Protein AF-L8JWI2-F1 (afdb_monomer_lite)

Structure (mmCIF, N/CA/C/O backbone):
data_AF-L8JWI2-F1
#
_entry.id   AF-L8JWI2-F1
#
loop_
_atom_site.group_PDB
_atom_site.id
_atom_site.type_symbol
_atom_site.label_atom_id
_atom_site.label_alt_id
_atom_site.label_comp_id
_atom_site.label_asym_id
_atom_site.label_entity_id
_atom_site.label_seq_id
_atom_site.pdbx_PDB_ins_code
_atom_site.Cartn_x
_atom_site.Cartn_y
_atom_site.Cartn_z
_atom_site.occupancy
_atom_site.B_iso_or_equiv
_atom_site.auth_seq_id
_atom_site.auth_comp_id
_atom_site.auth_asym_id
_atom_site.auth_atom_id
_atom_site.pdbx_PDB_model_num
ATOM 1 N N . MET A 1 1 ? -25.982 -46.789 -2.357 1.00 50.56 1 MET A N 1
ATOM 2 C CA . MET A 1 1 ? -26.293 -47.627 -3.532 1.00 50.56 1 MET A CA 1
ATOM 3 C C . MET A 1 1 ? -27.539 -47.065 -4.187 1.00 50.56 1 MET A C 1
ATOM 5 O O . MET A 1 1 ? -28.599 -47.156 -3.595 1.00 50.56 1 MET A O 1
ATOM 9 N N . ASN A 1 2 ? -27.382 -46.404 -5.331 1.00 38.09 2 ASN A N 1
ATOM 10 C CA . ASN A 1 2 ? -28.440 -46.206 -6.318 1.00 38.09 2 ASN A CA 1
ATOM 11 C C . ASN A 1 2 ? -27.758 -45.784 -7.619 1.00 38.09 2 ASN A C 1
ATOM 13 O O . ASN A 1 2 ? -27.228 -44.683 -7.745 1.00 38.09 2 ASN A O 1
ATOM 17 N N . THR A 1 3 ? -27.685 -46.743 -8.530 1.00 45.03 3 THR A N 1
ATOM 18 C CA . THR A 1 3 ? -27.207 -46.625 -9.902 1.00 45.03 3 THR A CA 1
ATOM 19 C C . THR A 1 3 ? -28.326 -46.072 -10.770 1.00 45.03 3 THR A C 1
ATOM 21 O O . THR A 1 3 ? -29.383 -46.690 -10.833 1.00 45.03 3 THR A O 1
ATOM 24 N N . ASN A 1 4 ? -28.074 -44.979 -11.488 1.00 47.69 4 ASN A N 1
ATOM 25 C CA . ASN A 1 4 ? -28.834 -44.644 -12.688 1.00 47.69 4 ASN A CA 1
ATOM 26 C C . ASN A 1 4 ? -27.861 -44.460 -13.852 1.00 47.69 4 ASN A C 1
ATOM 28 O O . ASN A 1 4 ? -27.097 -43.501 -13.919 1.00 47.69 4 ASN A O 1
ATOM 32 N N . ILE A 1 5 ? -27.899 -45.459 -14.728 1.00 52.22 5 ILE A N 1
ATOM 33 C CA . ILE A 1 5 ? -27.352 -45.489 -16.078 1.00 52.22 5 ILE A CA 1
ATOM 34 C C . ILE A 1 5 ? -28.458 -44.973 -16.995 1.00 52.22 5 ILE A C 1
ATOM 36 O O . ILE A 1 5 ? -29.553 -45.526 -16.962 1.00 52.22 5 ILE A O 1
ATOM 40 N N . LEU A 1 6 ? -28.169 -43.988 -17.844 1.00 51.44 6 LEU A N 1
ATOM 41 C CA . LEU A 1 6 ? -28.797 -43.869 -19.162 1.00 51.44 6 LEU A CA 1
ATOM 42 C C . LEU A 1 6 ? -27.988 -42.898 -20.019 1.00 51.44 6 LEU A C 1
ATOM 44 O O . LEU A 1 6 ? -27.864 -41.715 -19.711 1.00 51.44 6 LEU A O 1
ATOM 48 N N . GLY A 1 7 ? -27.389 -43.452 -21.070 1.00 43.22 7 GLY A N 1
ATOM 49 C CA . GLY A 1 7 ? -26.728 -42.694 -22.116 1.00 43.22 7 GLY A CA 1
ATOM 50 C C . GLY A 1 7 ? -27.711 -42.195 -23.170 1.00 43.22 7 GLY A C 1
ATOM 51 O O . GLY A 1 7 ? -28.814 -42.716 -23.321 1.00 43.22 7 GLY A O 1
ATOM 52 N N . SER A 1 8 ? -27.248 -41.233 -23.962 1.00 45.03 8 SER A N 1
ATOM 53 C CA . SER A 1 8 ? -27.747 -41.018 -25.315 1.00 45.03 8 SER A CA 1
ATOM 54 C C . SER A 1 8 ? -26.592 -40.592 -26.217 1.00 45.03 8 SER A C 1
ATOM 56 O O . SER A 1 8 ? -26.060 -39.489 -26.120 1.00 45.03 8 SER A O 1
ATOM 58 N N . THR A 1 9 ? -26.210 -41.519 -27.084 1.00 44.69 9 THR A N 1
ATOM 59 C CA . THR A 1 9 ? -25.573 -41.308 -28.386 1.00 44.69 9 THR A CA 1
ATOM 60 C C . THR A 1 9 ? -26.456 -40.468 -29.309 1.00 44.69 9 THR A C 1
ATOM 62 O O . THR A 1 9 ? -27.675 -40.599 -29.229 1.00 44.69 9 THR A O 1
ATOM 65 N N . THR A 1 10 ? -25.823 -39.692 -30.203 1.00 44.19 10 THR A N 1
ATOM 66 C CA . THR A 1 10 ? -26.257 -39.122 -31.515 1.00 44.19 10 THR A CA 1
ATOM 67 C C . THR A 1 10 ? -25.714 -37.684 -31.615 1.00 44.19 10 THR A C 1
ATOM 69 O O . THR A 1 10 ? -25.671 -36.979 -30.619 1.00 44.19 10 THR A O 1
ATOM 72 N N . ASN A 1 11 ? -25.226 -37.135 -32.724 1.00 43.75 11 ASN A N 1
ATOM 73 C CA . ASN A 1 11 ? -25.043 -37.591 -34.093 1.00 43.75 11 ASN A CA 1
ATOM 74 C C . ASN A 1 11 ? -23.868 -36.799 -34.681 1.00 43.75 11 ASN A C 1
ATOM 76 O O . ASN A 1 11 ? -23.740 -35.597 -34.446 1.00 43.75 11 ASN A O 1
ATOM 80 N N . GLY A 1 12 ? -23.035 -37.478 -35.468 1.00 44.19 12 GLY A N 1
ATOM 81 C CA . GLY A 1 12 ? -22.056 -36.833 -36.329 1.00 44.19 12 GLY A CA 1
ATOM 82 C C . GLY A 1 12 ? -22.759 -36.039 -37.427 1.00 44.19 12 GLY A C 1
ATOM 83 O O . GLY A 1 12 ? -23.596 -36.572 -38.151 1.00 44.19 12 GLY A O 1
ATOM 84 N N . GLY A 1 13 ? -22.394 -34.768 -37.549 1.00 43.81 13 GLY A N 1
ATOM 85 C CA . GLY A 1 13 ? -22.725 -33.916 -38.682 1.00 43.81 13 GLY A CA 1
ATOM 86 C C . GLY A 1 13 ? -21.434 -33.366 -39.267 1.00 43.81 13 GLY A C 1
ATOM 87 O O . GLY A 1 13 ? -20.990 -32.288 -38.885 1.00 43.81 13 GLY A O 1
ATOM 88 N N . ILE A 1 14 ? -20.811 -34.126 -40.168 1.00 48.41 14 ILE A N 1
ATOM 89 C CA . ILE A 1 14 ? -19.739 -33.617 -41.026 1.00 48.41 14 ILE A CA 1
ATOM 90 C C . ILE A 1 14 ? -20.416 -32.741 -42.082 1.00 48.41 14 ILE A C 1
ATOM 92 O O . ILE A 1 14 ? -21.036 -33.240 -43.018 1.00 48.41 14 ILE A O 1
ATOM 96 N N . SER A 1 15 ? -20.329 -31.426 -41.894 1.00 47.97 15 SER A N 1
ATOM 97 C CA . SER A 1 15 ? -20.742 -30.431 -42.882 1.00 47.97 15 SER A CA 1
ATOM 98 C C . SER A 1 15 ? -19.560 -30.129 -43.804 1.00 47.97 15 SER A C 1
ATOM 100 O O . SER A 1 15 ? -18.642 -29.397 -43.439 1.00 47.97 15 SER A O 1
ATOM 102 N N . LEU A 1 16 ? -19.568 -30.726 -44.997 1.00 48.91 16 LEU A N 1
ATOM 103 C CA . LEU A 1 16 ? -18.700 -30.348 -46.114 1.00 48.91 16 LEU A CA 1
ATOM 104 C C . LEU A 1 16 ? -19.403 -29.253 -46.924 1.00 48.91 16 LEU A C 1
ATOM 106 O O . LEU A 1 16 ? -20.033 -29.506 -47.949 1.00 48.91 16 LEU A O 1
ATOM 110 N N . GLY A 1 17 ? -19.318 -28.024 -46.418 1.00 40.66 17 GLY A N 1
ATOM 111 C CA . GLY A 1 17 ? -19.741 -26.817 -47.121 1.00 40.66 17 GLY A CA 1
ATOM 112 C C . GLY A 1 17 ? -18.675 -26.378 -48.118 1.00 40.66 17 GLY A C 1
ATOM 113 O O . GLY A 1 17 ? -17.744 -25.658 -47.767 1.00 40.66 17 GLY A O 1
ATOM 114 N N . ASN A 1 18 ? -18.821 -26.824 -49.363 1.00 47.44 18 ASN A N 1
ATOM 115 C CA . ASN A 1 18 ? -17.999 -26.423 -50.496 1.00 47.44 18 ASN A CA 1
ATOM 116 C C . ASN A 1 18 ? -18.498 -25.060 -51.015 1.00 47.44 18 ASN A C 1
ATOM 118 O O . ASN A 1 18 ? -19.449 -24.990 -51.790 1.00 47.44 18 ASN A O 1
ATOM 122 N N . GLY A 1 19 ? -17.900 -23.973 -50.527 1.00 41.59 19 GLY A N 1
ATOM 123 C CA . GLY A 1 19 ? -18.205 -22.603 -50.940 1.00 41.59 19 GLY A CA 1
ATOM 124 C C . GLY A 1 19 ? -16.986 -21.938 -51.562 1.00 41.59 19 GLY A C 1
ATOM 125 O O . GLY A 1 19 ? -16.220 -21.276 -50.868 1.00 41.59 19 GLY A O 1
ATOM 126 N N . SER A 1 20 ? -16.802 -22.107 -52.872 1.00 49.19 20 SER A N 1
ATOM 127 C CA . SER A 1 20 ? -15.847 -21.317 -53.645 1.00 49.19 20 SER A CA 1
ATOM 128 C C . SER A 1 20 ? -16.404 -19.906 -53.848 1.00 49.19 20 SER A C 1
ATOM 130 O O . SER A 1 20 ? -17.322 -19.708 -54.645 1.00 49.19 20 SER A O 1
ATOM 132 N N . SER A 1 21 ? -15.837 -18.913 -53.169 1.00 45.19 21 SER A N 1
ATOM 133 C CA . SER A 1 21 ? -16.005 -17.508 -53.541 1.00 45.19 21 SER A CA 1
ATOM 134 C C . SER A 1 21 ? -14.636 -16.864 -53.720 1.00 45.19 21 SER A C 1
ATOM 136 O O . SER A 1 21 ? -13.845 -16.824 -52.780 1.00 45.19 21 SER A O 1
ATOM 138 N N . GLY A 1 22 ? -14.393 -16.405 -54.950 1.00 42.84 22 GLY A N 1
ATOM 139 C CA . GLY A 1 22 ? -13.267 -15.611 -55.447 1.00 42.84 22 GLY A CA 1
ATOM 140 C C . GLY A 1 22 ? -12.263 -15.121 -54.410 1.00 42.84 22 GLY A C 1
ATOM 141 O O . GLY A 1 22 ? -12.475 -14.105 -53.750 1.00 42.84 22 GLY A O 1
ATOM 142 N N . GLY A 1 23 ? -11.126 -15.812 -54.345 1.00 38.19 23 GLY A N 1
ATOM 143 C CA . GLY A 1 23 ? -9.926 -15.303 -53.707 1.00 38.19 23 GLY A CA 1
ATOM 144 C C . GLY A 1 23 ? -9.431 -14.073 -54.459 1.00 38.19 23 GLY A C 1
ATOM 145 O O . GLY A 1 23 ? -8.727 -14.191 -55.458 1.00 38.19 23 GLY A O 1
ATOM 146 N N . ASN A 1 24 ? -9.756 -12.888 -53.947 1.00 39.72 24 ASN A N 1
ATOM 147 C CA . ASN A 1 24 ? -8.857 -11.755 -54.083 1.00 39.72 24 ASN A CA 1
ATOM 148 C C . ASN A 1 24 ? -7.560 -12.164 -53.386 1.00 39.72 24 ASN A C 1
ATOM 150 O O . ASN A 1 24 ? -7.463 -12.122 -52.159 1.00 39.72 24 ASN A O 1
ATOM 154 N N . ILE A 1 25 ? -6.574 -12.59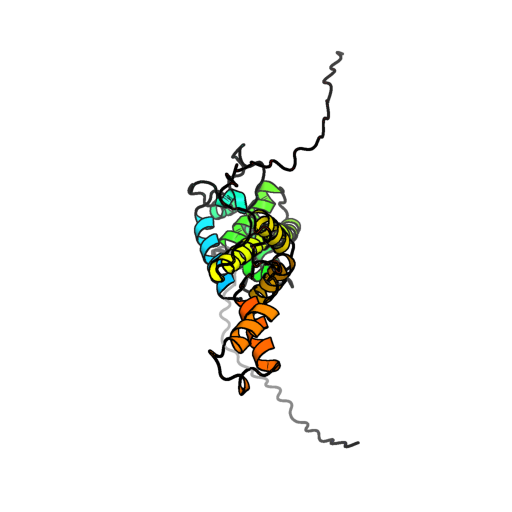7 -54.173 1.00 44.94 25 ILE A N 1
ATOM 155 C CA . ILE A 1 25 ? -5.185 -12.710 -53.737 1.00 44.94 25 ILE A CA 1
ATOM 156 C C . ILE A 1 25 ? -4.700 -11.273 -53.534 1.00 44.94 25 ILE A C 1
ATOM 158 O O . ILE A 1 25 ? -3.989 -10.696 -54.353 1.00 44.94 25 ILE A O 1
ATOM 162 N N . ALA A 1 26 ? -5.138 -10.660 -52.437 1.00 45.91 26 ALA A N 1
ATOM 163 C CA . ALA A 1 26 ? -4.409 -9.573 -51.832 1.00 45.91 26 ALA A CA 1
ATOM 164 C C . ALA A 1 26 ? -3.091 -10.203 -51.389 1.00 45.91 26 ALA A C 1
ATOM 166 O O . ALA A 1 26 ? -3.037 -10.916 -50.385 1.00 45.91 26 ALA A O 1
ATOM 167 N N . VAL A 1 27 ? -2.055 -10.017 -52.206 1.00 45.50 27 VAL A N 1
ATOM 168 C CA . VAL A 1 27 ? -0.672 -10.307 -51.846 1.00 45.50 27 VAL A CA 1
ATOM 169 C C . VAL A 1 27 ? -0.413 -9.524 -50.566 1.00 45.50 27 VAL A C 1
ATOM 171 O O . VAL A 1 27 ? -0.209 -8.312 -50.577 1.00 45.50 27 VAL A O 1
ATOM 174 N N . LYS A 1 28 ? -0.553 -10.210 -49.433 1.00 44.53 28 LYS A N 1
ATOM 175 C CA . LYS A 1 28 ? -0.344 -9.660 -48.104 1.00 44.53 28 LYS A CA 1
ATOM 176 C C . LYS A 1 28 ? 1.165 -9.516 -47.975 1.00 44.53 28 LYS A C 1
ATOM 178 O O . LYS A 1 28 ? 1.837 -10.469 -47.603 1.00 44.53 28 LYS A O 1
ATOM 183 N N . PHE A 1 29 ? 1.700 -8.374 -48.401 1.00 51.22 29 PHE A N 1
ATOM 184 C CA . PHE A 1 29 ? 3.112 -8.045 -48.245 1.00 51.22 29 PHE A CA 1
ATOM 185 C C . PHE A 1 29 ? 3.445 -8.083 -46.744 1.00 51.22 29 PHE A C 1
ATOM 187 O O . PHE A 1 29 ? 3.026 -7.179 -46.020 1.00 51.22 29 PHE A O 1
ATOM 194 N N . PRO A 1 30 ? 4.195 -9.083 -46.243 1.00 52.53 30 PRO A N 1
ATOM 195 C CA . PRO A 1 30 ? 4.502 -9.199 -44.818 1.00 52.53 30 PRO A CA 1
ATOM 196 C C . PRO A 1 30 ? 5.570 -8.192 -44.352 1.00 52.53 30 PRO A C 1
ATOM 198 O O . PRO A 1 30 ? 5.991 -8.231 -43.204 1.00 52.53 30 PRO A O 1
ATOM 201 N N . LEU A 1 31 ? 6.017 -7.291 -45.235 1.00 55.12 31 LEU A N 1
ATOM 202 C CA . LEU A 1 31 ? 7.131 -6.367 -45.000 1.00 55.12 31 LEU A CA 1
ATOM 203 C C . LEU A 1 31 ? 6.697 -4.902 -44.821 1.00 55.12 31 LEU A C 1
ATOM 205 O O . LEU A 1 31 ? 7.555 -4.036 -44.696 1.00 55.12 31 LEU A O 1
ATOM 209 N N . LEU A 1 32 ? 5.392 -4.606 -44.811 1.00 48.12 32 LEU A N 1
ATOM 210 C CA . LEU A 1 32 ? 4.865 -3.231 -44.765 1.00 48.12 32 LEU A CA 1
ATOM 211 C C . LEU A 1 32 ? 3.736 -3.014 -43.742 1.00 48.12 32 LEU A C 1
ATOM 213 O O . LEU A 1 32 ? 3.100 -1.967 -43.757 1.00 48.12 32 LEU A O 1
ATOM 217 N N . ASP A 1 33 ? 3.529 -3.941 -42.803 1.00 44.53 33 ASP A N 1
ATOM 218 C CA . ASP A 1 33 ? 2.633 -3.733 -41.646 1.00 44.53 33 ASP A CA 1
ATOM 219 C C . ASP A 1 33 ? 3.393 -3.104 -40.449 1.00 44.53 33 ASP A C 1
ATOM 221 O O . ASP A 1 33 ? 3.091 -3.343 -39.285 1.00 44.53 33 ASP A O 1
ATOM 225 N N . PHE A 1 34 ? 4.409 -2.277 -40.741 1.00 54.59 34 PHE A N 1
ATOM 226 C CA . PHE A 1 34 ? 5.196 -1.502 -39.763 1.00 54.59 34 PHE A CA 1
ATOM 227 C C . PHE A 1 34 ? 4.460 -0.257 -39.235 1.00 54.59 34 PHE A C 1
ATOM 229 O O . PHE A 1 34 ? 5.032 0.537 -38.492 1.00 54.59 34 PHE A O 1
ATOM 236 N N . ALA A 1 35 ? 3.202 -0.056 -39.631 1.00 46.09 35 ALA A N 1
ATOM 237 C C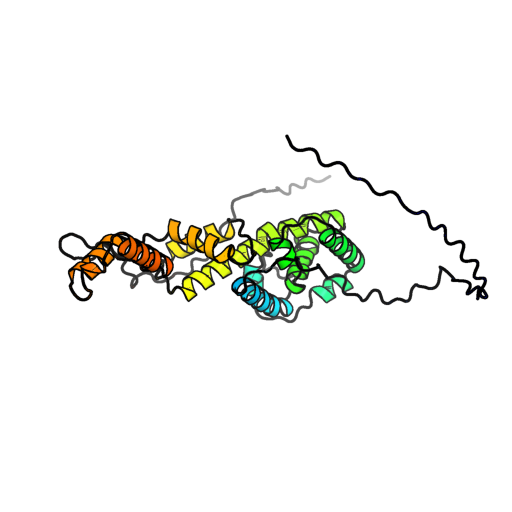A . ALA A 1 35 ? 2.473 1.184 -39.391 1.00 46.09 35 ALA A CA 1
ATOM 238 C C . ALA A 1 35 ? 1.151 0.985 -38.645 1.00 46.09 35 ALA A C 1
ATOM 240 O O . ALA A 1 35 ? 0.269 1.839 -38.732 1.00 46.09 35 ALA A O 1
ATOM 241 N N . ARG A 1 36 ? 0.999 -0.089 -37.858 1.00 48.75 36 ARG A N 1
ATOM 242 C CA . ARG A 1 36 ? 0.119 0.038 -36.694 1.00 48.75 36 ARG A CA 1
ATOM 243 C C . ARG A 1 36 ? 0.898 0.839 -35.664 1.00 48.75 36 ARG A C 1
ATOM 245 O O . ARG A 1 36 ? 1.893 0.318 -35.164 1.00 48.75 36 ARG A O 1
ATOM 252 N N . PRO A 1 37 ? 0.505 2.087 -35.355 1.00 48.50 37 PRO A N 1
ATOM 253 C CA . PRO A 1 37 ? 1.049 2.749 -34.192 1.00 48.50 37 PRO A CA 1
ATOM 254 C C . PRO A 1 37 ? 0.802 1.817 -32.997 1.00 48.50 37 PRO A C 1
ATOM 256 O O . PRO A 1 37 ? -0.335 1.665 -32.555 1.00 48.50 37 PRO A O 1
ATOM 259 N N . LEU A 1 38 ? 1.868 1.180 -32.496 1.00 47.56 38 LEU A N 1
ATOM 260 C CA . LEU A 1 38 ? 1.954 0.494 -31.201 1.00 47.56 38 LEU A CA 1
ATOM 261 C C . LEU A 1 38 ? 1.816 1.540 -30.079 1.00 47.56 38 LEU A C 1
ATOM 263 O O . LEU A 1 38 ? 2.709 1.755 -29.278 1.00 47.56 38 LEU A O 1
ATOM 267 N N . TRP A 1 39 ? 0.715 2.287 -30.104 1.00 48.97 39 TRP A N 1
ATOM 268 C CA . TRP A 1 39 ? 0.351 3.323 -29.141 1.00 48.97 39 TRP A CA 1
ATOM 269 C C . TRP A 1 39 ? -0.833 2.842 -28.295 1.00 48.97 39 TRP A C 1
ATOM 271 O O . TRP A 1 39 ? -1.550 3.640 -27.692 1.00 48.97 39 TRP A O 1
ATOM 281 N N . VAL A 1 40 ? -1.071 1.527 -28.253 1.00 51.81 40 VAL A N 1
ATOM 282 C CA . VAL A 1 40 ? -1.822 0.936 -27.149 1.00 51.81 40 VAL A CA 1
ATOM 283 C C . VAL A 1 40 ? -0.879 1.048 -25.962 1.00 51.81 40 VAL A C 1
ATOM 285 O O . VAL A 1 40 ? 0.182 0.448 -25.993 1.00 51.81 40 VAL A O 1
ATOM 288 N N . SER A 1 41 ? -1.212 1.909 -25.000 1.00 58.62 41 SER A N 1
ATOM 289 C CA . SER A 1 41 ? -0.402 2.208 -23.815 1.00 58.62 41 SER A CA 1
ATOM 290 C C . SER A 1 41 ? 0.300 0.955 -23.272 1.00 58.62 41 SER A C 1
ATOM 292 O O . SER A 1 41 ? -0.341 0.134 -22.618 1.00 58.62 41 SER A O 1
ATOM 294 N N . ASP A 1 42 ? 1.612 0.831 -23.509 1.00 78.94 42 ASP A N 1
ATOM 295 C CA . ASP A 1 42 ? 2.436 -0.285 -23.010 1.00 78.94 42 ASP A CA 1
ATOM 296 C C . ASP A 1 42 ? 2.448 -0.351 -21.470 1.00 78.94 42 ASP A C 1
ATOM 298 O O . ASP A 1 42 ? 2.908 -1.323 -20.884 1.00 78.94 42 ASP A O 1
ATOM 302 N N . PHE A 1 43 ? 1.907 0.672 -20.802 1.00 90.69 43 PHE A N 1
ATOM 303 C CA . PHE A 1 43 ? 1.813 0.825 -19.352 1.00 90.69 43 PHE A CA 1
ATOM 304 C C . PHE A 1 43 ? 0.483 0.307 -18.779 1.00 90.69 43 PHE A C 1
ATOM 306 O O . PHE A 1 43 ? -0.047 0.883 -17.829 1.00 90.69 43 PHE A O 1
ATOM 313 N N . ASN A 1 44 ? -0.103 -0.731 -19.375 1.00 94.62 44 ASN A N 1
ATOM 314 C CA . ASN A 1 44 ? -1.417 -1.228 -18.976 1.00 94.62 44 ASN A CA 1
ATOM 315 C C . ASN A 1 44 ? -1.342 -2.608 -18.310 1.00 94.62 44 ASN A C 1
ATOM 317 O O . ASN A 1 44 ? -1.114 -3.625 -18.971 1.00 94.62 44 ASN A O 1
ATOM 321 N N . ILE A 1 45 ? -1.628 -2.642 -17.009 1.00 96.50 45 ILE A N 1
ATOM 322 C CA . ILE A 1 45 ? -1.851 -3.876 -16.254 1.00 96.50 45 ILE A CA 1
ATOM 323 C C . ILE A 1 45 ? -3.356 -4.051 -16.050 1.00 96.50 45 ILE A C 1
ATOM 325 O O . ILE A 1 45 ? -4.037 -3.165 -15.534 1.00 96.50 45 ILE A O 1
ATOM 329 N N . GLU A 1 46 ? -3.888 -5.203 -16.451 1.00 96.75 46 GLU A N 1
ATOM 330 C CA . GLU A 1 46 ? -5.296 -5.534 -16.282 1.00 96.75 46 GLU A CA 1
ATOM 331 C C . GLU A 1 46 ? -5.666 -5.525 -14.791 1.00 96.75 46 GLU A C 1
ATOM 333 O O . GLU A 1 46 ? -5.018 -6.211 -13.989 1.00 96.75 46 GLU A O 1
ATOM 338 N N . PRO A 1 47 ? -6.731 -4.808 -14.392 1.00 96.94 47 PRO A N 1
ATOM 339 C CA . PRO A 1 47 ? -7.176 -4.817 -13.009 1.00 96.94 47 PRO A CA 1
ATOM 340 C C . PRO A 1 47 ? -7.636 -6.225 -12.604 1.00 96.94 47 PRO A C 1
ATOM 342 O O . PRO A 1 47 ? -8.118 -7.007 -13.434 1.00 96.94 47 PRO A O 1
ATOM 345 N N . PRO A 1 48 ? -7.531 -6.584 -11.316 1.00 97.31 48 PRO A N 1
ATOM 346 C CA . PRO A 1 48 ? -7.935 -7.905 -10.869 1.00 97.31 48 PRO A CA 1
ATOM 347 C C . PRO A 1 48 ? -9.459 -8.072 -10.968 1.00 97.31 48 PRO A C 1
ATOM 349 O O . PRO A 1 48 ? -10.233 -7.145 -10.731 1.00 97.31 48 PRO A O 1
ATOM 352 N N . ARG A 1 49 ? -9.912 -9.297 -11.256 1.00 96.81 49 ARG A N 1
ATOM 353 C CA . ARG A 1 49 ? -11.339 -9.646 -11.414 1.00 96.81 49 ARG A CA 1
ATOM 354 C C . ARG A 1 49 ? -12.061 -9.852 -10.074 1.00 96.81 49 ARG A C 1
ATOM 356 O O . ARG A 1 49 ? -12.895 -10.743 -9.940 1.00 96.81 49 ARG A O 1
ATOM 363 N N . VAL A 1 50 ? -11.733 -9.045 -9.069 1.00 97.25 50 VAL A N 1
ATOM 364 C CA . VAL A 1 50 ? -12.320 -9.105 -7.723 1.00 97.25 50 VAL A CA 1
ATOM 365 C C . VAL A 1 50 ? -12.764 -7.721 -7.268 1.00 97.25 50 VAL A C 1
ATOM 367 O O . VAL A 1 50 ? -12.273 -6.693 -7.731 1.00 97.25 50 VAL A O 1
ATOM 370 N N . LYS A 1 51 ? -13.723 -7.678 -6.342 1.00 98.06 51 LYS A N 1
ATOM 371 C CA . LYS A 1 51 ? -14.183 -6.414 -5.762 1.00 98.06 51 LYS A CA 1
ATOM 372 C C . LYS A 1 51 ? -13.159 -5.934 -4.736 1.00 98.06 51 LYS A C 1
ATOM 374 O O . LYS A 1 51 ? -12.979 -6.582 -3.710 1.00 98.06 51 LYS A O 1
ATOM 379 N N . ILE A 1 52 ? -12.528 -4.800 -5.017 1.00 98.00 52 ILE A N 1
ATOM 380 C CA . ILE A 1 52 ? -11.611 -4.111 -4.100 1.00 98.00 52 ILE A CA 1
ATOM 381 C C . ILE A 1 52 ? -12.398 -3.220 -3.133 1.00 98.00 52 ILE A C 1
ATOM 383 O O . ILE A 1 52 ? -13.422 -2.644 -3.522 1.00 98.00 52 ILE A O 1
ATOM 387 N N . GLU A 1 53 ? -11.930 -3.128 -1.888 1.00 97.62 53 GLU A N 1
ATOM 388 C CA . GLU A 1 53 ? -12.517 -2.289 -0.838 1.00 97.62 53 GLU A CA 1
ATOM 389 C C . GLU A 1 53 ? -12.596 -0.807 -1.273 1.00 97.62 53 GLU A C 1
ATOM 391 O O . GLU A 1 53 ? -11.593 -0.257 -1.736 1.00 97.62 53 GLU A O 1
ATOM 396 N N . PRO A 1 54 ? -13.755 -0.130 -1.132 1.00 97.38 54 PRO A N 1
ATOM 397 C CA . PRO A 1 54 ? -13.915 1.256 -1.581 1.00 97.38 54 PRO A CA 1
ATOM 398 C C . PRO A 1 54 ? -12.948 2.250 -0.929 1.00 97.38 54 PRO A C 1
ATOM 400 O O . PRO A 1 54 ? -12.422 3.112 -1.627 1.00 97.38 54 PRO A O 1
ATOM 403 N N . SER A 1 55 ? -12.668 2.106 0.372 1.00 94.25 55 SER A N 1
ATOM 404 C CA . SER A 1 55 ? -11.734 2.987 1.088 1.00 94.25 55 SER A CA 1
ATOM 405 C C . SER A 1 55 ? -10.320 2.912 0.506 1.00 94.25 55 SER A C 1
ATOM 407 O O . SER A 1 55 ? -9.674 3.934 0.302 1.00 94.25 55 SER A O 1
ATOM 409 N N . ILE A 1 56 ? -9.864 1.708 0.147 1.00 96.88 56 ILE A N 1
ATOM 410 C CA . ILE A 1 56 ? -8.583 1.504 -0.534 1.00 96.88 56 ILE A CA 1
ATOM 411 C C . ILE A 1 56 ? -8.580 2.142 -1.923 1.00 96.88 56 ILE A C 1
ATOM 413 O O . ILE A 1 56 ? -7.598 2.792 -2.279 1.00 96.88 56 ILE A O 1
ATOM 417 N N . LYS A 1 57 ? -9.660 1.993 -2.702 1.00 97.06 57 LYS A N 1
ATOM 418 C CA . LYS A 1 57 ? -9.756 2.632 -4.025 1.00 97.06 57 LYS A CA 1
ATOM 419 C C . LYS A 1 57 ? -9.612 4.143 -3.930 1.00 97.06 57 LYS A C 1
ATOM 421 O O . LYS A 1 57 ? -8.820 4.711 -4.670 1.00 97.06 57 LYS A O 1
ATOM 426 N N . GLU A 1 58 ? -10.317 4.766 -2.991 1.00 96.19 58 GLU A N 1
ATOM 427 C CA . GLU A 1 58 ? -10.257 6.213 -2.793 1.00 96.19 58 GLU A CA 1
ATOM 428 C C . GLU A 1 58 ? -8.843 6.678 -2.411 1.00 96.19 58 GLU A C 1
ATOM 430 O O . GLU A 1 58 ? -8.340 7.666 -2.951 1.00 96.19 58 GLU A O 1
ATOM 435 N N . ILE A 1 59 ? -8.171 5.950 -1.509 1.00 95.69 59 ILE A N 1
ATOM 436 C CA . ILE A 1 59 ? -6.789 6.252 -1.119 1.00 95.69 59 ILE A CA 1
ATOM 437 C C . ILE A 1 59 ? -5.858 6.126 -2.332 1.00 95.69 59 ILE A C 1
ATOM 439 O O . ILE A 1 59 ? -5.074 7.042 -2.585 1.00 95.69 59 ILE A O 1
ATOM 443 N N . VAL A 1 60 ? -5.950 5.033 -3.097 1.00 96.38 60 VAL A N 1
ATOM 444 C CA . VAL A 1 60 ? -5.131 4.821 -4.301 1.00 96.38 60 VAL A CA 1
ATOM 445 C C . VAL A 1 60 ? -5.379 5.919 -5.324 1.00 96.38 60 VAL A C 1
ATOM 447 O O . VAL A 1 60 ? -4.431 6.590 -5.707 1.00 96.38 60 VAL A O 1
ATOM 450 N N . GLU A 1 61 ? -6.627 6.201 -5.694 1.00 96.00 61 GLU A N 1
ATOM 451 C CA . GLU A 1 61 ? -6.967 7.261 -6.653 1.00 96.00 61 GLU A CA 1
ATOM 452 C C . GLU A 1 61 ? -6.414 8.630 -6.232 1.00 96.00 61 GLU A C 1
ATOM 454 O O . GLU A 1 61 ? -5.833 9.353 -7.048 1.00 96.00 61 GLU A O 1
ATOM 459 N N . ARG A 1 62 ? -6.529 8.973 -4.943 1.00 94.19 62 ARG A N 1
ATOM 460 C CA . ARG A 1 62 ? -6.002 10.225 -4.387 1.00 94.19 62 ARG A CA 1
ATOM 461 C C . ARG A 1 62 ? -4.481 10.311 -4.496 1.00 94.19 62 ARG A C 1
ATOM 463 O O . ARG A 1 62 ? -3.962 11.367 -4.858 1.00 94.19 62 ARG A O 1
ATOM 470 N N . ILE A 1 63 ? -3.766 9.238 -4.160 1.00 93.31 63 ILE A N 1
ATOM 471 C CA . ILE A 1 63 ? -2.299 9.193 -4.238 1.00 93.31 63 ILE A CA 1
ATOM 472 C C . ILE A 1 63 ? -1.837 9.199 -5.690 1.00 93.31 63 ILE A C 1
ATOM 474 O O . ILE A 1 63 ? -0.963 9.983 -6.045 1.00 93.31 63 ILE A O 1
ATOM 478 N N . SER A 1 64 ? -2.465 8.406 -6.547 1.00 92.75 64 SER A N 1
ATOM 479 C CA . SER A 1 64 ? -2.140 8.322 -7.966 1.00 92.75 64 SER A CA 1
ATOM 480 C C . SER A 1 64 ? -2.306 9.653 -8.675 1.00 92.75 64 SER A C 1
ATOM 482 O O . SER A 1 64 ? -1.427 10.044 -9.436 1.00 92.75 64 SER A O 1
ATOM 484 N N . LYS A 1 65 ? -3.378 10.397 -8.373 1.00 91.50 65 LYS A N 1
ATOM 485 C CA . LYS A 1 65 ? -3.580 11.747 -8.909 1.00 91.50 65 LYS A CA 1
ATOM 486 C C . LYS A 1 65 ? -2.438 12.690 -8.531 1.00 91.50 65 LYS A C 1
ATOM 488 O O . LYS A 1 65 ? -2.003 13.463 -9.370 1.00 91.50 65 LYS A O 1
ATOM 493 N N . LYS A 1 66 ? -1.946 12.615 -7.291 1.00 89.75 66 LYS A N 1
ATOM 494 C CA . LYS A 1 66 ? -0.792 13.412 -6.846 1.00 89.75 66 LYS A CA 1
ATOM 495 C C . LYS A 1 66 ? 0.501 12.963 -7.522 1.00 89.75 66 LYS A C 1
ATOM 497 O O . LYS A 1 66 ? 1.318 13.800 -7.873 1.00 89.75 66 LYS A O 1
ATOM 502 N N . LEU A 1 67 ? 0.681 11.656 -7.704 1.00 89.31 67 LEU A N 1
ATOM 503 C CA . LEU A 1 67 ? 1.906 11.071 -8.243 1.00 89.31 67 LEU A CA 1
ATOM 504 C C . LEU A 1 67 ? 2.145 11.429 -9.718 1.00 89.31 67 LEU A C 1
ATOM 506 O O . LEU A 1 67 ? 3.299 11.536 -10.118 1.00 89.31 67 LEU A O 1
ATOM 510 N N . VAL A 1 68 ? 1.084 11.668 -10.502 1.00 87.56 68 VAL A N 1
ATOM 511 C CA . VAL A 1 68 ? 1.181 12.137 -11.903 1.00 87.56 68 VAL A CA 1
ATOM 512 C C . VAL A 1 68 ? 2.038 13.399 -12.027 1.00 87.56 68 VAL A C 1
ATOM 514 O O . VAL A 1 68 ? 2.800 13.532 -12.981 1.00 87.56 68 VAL A O 1
ATOM 517 N N . ASP A 1 69 ? 1.934 14.308 -11.058 1.00 82.31 69 ASP A N 1
ATOM 518 C CA . ASP A 1 69 ? 2.621 15.599 -11.093 1.00 82.31 69 ASP A CA 1
ATOM 519 C C . ASP A 1 69 ? 3.993 15.574 -10.397 1.00 82.31 69 ASP A C 1
ATOM 521 O O . ASP A 1 69 ? 4.704 16.585 -10.406 1.00 82.31 69 ASP A O 1
ATOM 525 N N . LYS A 1 70 ? 4.394 14.438 -9.804 1.00 82.31 70 LYS A N 1
ATOM 526 C CA . LYS A 1 70 ? 5.654 14.326 -9.060 1.00 82.31 70 LYS A CA 1
ATOM 527 C C . LYS A 1 70 ? 6.840 14.014 -9.974 1.00 82.31 70 LYS A C 1
ATOM 529 O O . LYS A 1 70 ? 6.778 13.122 -10.823 1.00 82.31 70 LYS A O 1
ATOM 534 N N . PRO A 1 71 ? 7.990 14.673 -9.763 1.00 75.88 71 PRO A N 1
ATOM 535 C CA . PRO A 1 71 ? 9.193 14.378 -10.520 1.00 75.88 71 PRO A CA 1
ATOM 536 C C . PRO A 1 71 ? 9.844 13.074 -10.033 1.00 75.88 71 PRO A C 1
ATOM 538 O O . PRO A 1 71 ? 10.515 13.054 -9.010 1.00 75.88 71 PRO A O 1
ATOM 541 N N . LEU A 1 72 ? 9.794 11.997 -10.818 1.00 75.56 72 LEU A N 1
ATOM 542 C CA . LEU A 1 72 ? 10.640 10.817 -10.559 1.00 75.56 72 LEU A CA 1
ATOM 543 C C . LEU A 1 72 ? 12.071 11.061 -11.080 1.00 75.56 72 LEU A C 1
ATOM 545 O O . LEU A 1 72 ? 12.503 10.518 -12.105 1.00 75.56 72 LEU A O 1
ATOM 549 N N . ARG A 1 73 ? 12.804 11.991 -10.450 1.00 65.50 73 ARG A N 1
ATOM 550 C CA . ARG A 1 73 ? 14.138 12.431 -10.902 1.00 65.50 73 ARG A CA 1
ATOM 551 C C . ARG A 1 73 ? 15.272 11.784 -10.101 1.00 65.50 73 ARG A C 1
ATOM 553 O O . ARG A 1 73 ? 15.488 12.093 -8.944 1.00 65.50 73 ARG A O 1
ATOM 560 N N . TYR A 1 74 ? 16.131 11.056 -10.816 1.00 55.28 74 TYR A N 1
ATOM 561 C CA . TYR A 1 74 ? 17.395 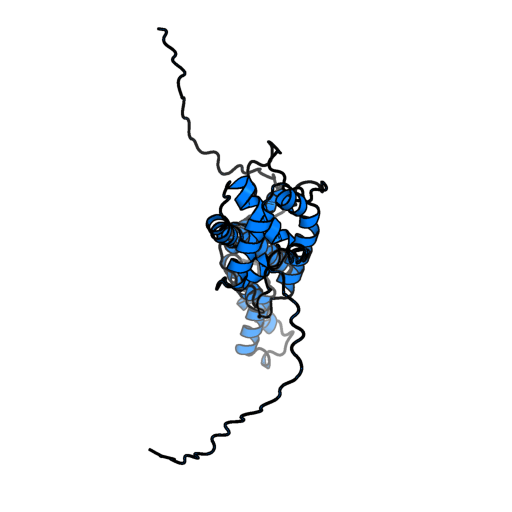10.457 -10.338 1.00 55.28 74 TYR A CA 1
ATOM 562 C C . TYR A 1 74 ? 18.501 11.449 -9.956 1.00 55.28 74 TYR A C 1
ATOM 564 O O . TYR A 1 74 ? 19.535 11.055 -9.437 1.00 55.28 74 TYR A O 1
ATOM 572 N N . LYS A 1 75 ? 18.325 12.743 -10.242 1.00 50.47 75 LYS A N 1
ATOM 573 C CA . LYS A 1 75 ? 19.413 13.728 -10.147 1.00 50.47 75 LYS A CA 1
ATOM 574 C C . LYS A 1 75 ? 19.338 14.662 -8.945 1.00 50.47 75 LYS A C 1
ATOM 576 O O . LYS A 1 75 ? 20.184 15.550 -8.852 1.00 50.47 75 LYS A O 1
ATOM 581 N N . SER A 1 76 ? 18.374 14.511 -8.036 1.00 48.69 76 SER A N 1
ATOM 582 C CA . SER A 1 76 ? 18.484 15.254 -6.783 1.00 48.69 76 SER A CA 1
ATOM 583 C C . SER A 1 76 ? 19.547 14.539 -5.944 1.00 48.69 76 SER A C 1
ATOM 585 O O . SER A 1 76 ? 19.380 13.395 -5.543 1.00 48.69 76 SER A O 1
ATOM 587 N N . ARG A 1 77 ? 20.669 15.210 -5.665 1.00 52.31 77 ARG A N 1
ATOM 588 C CA . ARG A 1 77 ? 21.630 14.807 -4.617 1.00 52.31 77 ARG A CA 1
ATOM 589 C C . ARG A 1 77 ? 20.976 14.704 -3.218 1.00 52.31 77 ARG A C 1
ATOM 591 O O . ARG A 1 77 ? 21.679 14.490 -2.243 1.00 52.31 77 ARG A O 1
ATOM 598 N N . GLN A 1 78 ? 19.664 14.929 -3.119 1.00 51.94 78 GLN A N 1
ATOM 599 C CA . GLN A 1 78 ? 18.906 15.149 -1.894 1.00 51.94 78 GLN A CA 1
ATOM 600 C C . GLN A 1 78 ? 18.000 13.963 -1.537 1.00 51.94 78 GLN A C 1
ATOM 602 O O . GLN A 1 78 ? 17.750 13.748 -0.357 1.00 51.94 78 GLN A O 1
ATOM 607 N N . LEU A 1 79 ? 17.556 13.152 -2.504 1.00 53.84 79 LEU A N 1
ATOM 608 C CA . LEU A 1 79 ? 16.829 11.917 -2.205 1.00 53.84 79 LEU A CA 1
ATOM 609 C C . LEU A 1 79 ? 17.834 10.796 -1.930 1.00 53.84 79 LEU A C 1
ATOM 611 O O . LEU A 1 79 ? 18.197 10.039 -2.831 1.00 53.84 79 LEU A O 1
ATOM 615 N N . LYS A 1 80 ? 18.287 10.703 -0.672 1.00 60.09 80 LYS A N 1
ATOM 616 C CA . LYS A 1 80 ? 19.059 9.549 -0.171 1.00 60.09 80 LYS A CA 1
ATOM 617 C C . LYS A 1 80 ? 18.279 8.236 -0.372 1.00 60.09 80 LYS A C 1
ATOM 619 O O . LYS A 1 80 ? 18.891 7.200 -0.603 1.00 60.09 80 LYS A O 1
ATOM 624 N N . GLU A 1 81 ? 16.941 8.285 -0.374 1.00 68.88 81 GLU A N 1
ATOM 625 C CA . GLU A 1 81 ? 16.072 7.112 -0.503 1.00 68.88 81 GLU A CA 1
ATOM 626 C C . GLU A 1 81 ? 14.924 7.368 -1.501 1.00 68.88 81 GLU A C 1
ATOM 628 O O . GLU A 1 81 ? 14.198 8.354 -1.404 1.00 68.88 81 GLU A O 1
ATOM 633 N N . TRP A 1 82 ? 14.731 6.474 -2.477 1.00 78.44 82 TRP A N 1
ATOM 634 C CA . TRP A 1 82 ? 13.665 6.550 -3.496 1.00 78.44 82 TRP A CA 1
ATOM 635 C C . TRP A 1 82 ? 12.301 6.043 -2.983 1.00 78.44 82 TRP A C 1
ATOM 637 O O . TRP A 1 82 ? 11.507 5.450 -3.721 1.00 78.44 82 TRP A O 1
ATOM 647 N N . LYS A 1 83 ? 12.009 6.258 -1.699 1.00 85.31 83 LYS A N 1
ATOM 648 C CA . LYS A 1 83 ? 10.786 5.759 -1.066 1.00 85.31 83 LYS A CA 1
ATOM 649 C C . LYS A 1 83 ? 9.587 6.595 -1.497 1.00 85.31 83 LYS A C 1
ATOM 651 O O . LYS A 1 83 ? 9.632 7.828 -1.512 1.00 85.31 83 LYS A O 1
ATOM 656 N N . LEU A 1 84 ? 8.469 5.927 -1.785 1.00 84.69 84 LEU A N 1
ATOM 657 C CA . LEU A 1 84 ? 7.228 6.583 -2.214 1.00 84.69 84 LEU A CA 1
ATOM 658 C C . LEU A 1 84 ? 6.778 7.654 -1.209 1.00 84.69 84 LEU A C 1
ATOM 660 O O . LEU A 1 84 ? 6.332 8.729 -1.601 1.00 84.69 84 LEU A O 1
ATOM 664 N N . ARG A 1 85 ? 6.966 7.401 0.092 1.00 84.75 85 ARG A N 1
ATOM 665 C CA . ARG A 1 85 ? 6.634 8.353 1.162 1.00 84.75 85 ARG A CA 1
ATOM 666 C C . ARG A 1 85 ? 7.337 9.706 1.015 1.00 84.75 85 ARG A C 1
ATOM 668 O O . ARG A 1 85 ? 6.732 10.718 1.353 1.00 84.75 85 ARG A O 1
ATOM 675 N N . ASP A 1 86 ? 8.577 9.724 0.530 1.00 84.88 86 ASP A N 1
ATOM 676 C CA . ASP A 1 86 ? 9.403 10.932 0.467 1.00 84.88 86 ASP A CA 1
ATOM 677 C C . ASP A 1 86 ? 9.134 11.702 -0.824 1.00 84.88 86 ASP A C 1
ATOM 679 O O . ASP A 1 86 ? 8.944 12.915 -0.786 1.00 84.88 86 ASP A O 1
ATOM 683 N N . ILE A 1 87 ? 8.928 10.990 -1.936 1.00 83.81 87 ILE A N 1
ATOM 684 C CA . ILE A 1 87 ? 8.450 11.576 -3.203 1.00 83.81 87 ILE A CA 1
ATOM 685 C C . ILE A 1 87 ? 7.115 12.303 -3.004 1.00 83.81 87 ILE A C 1
ATOM 687 O O . ILE A 1 87 ? 6.870 13.364 -3.577 1.00 83.81 87 ILE A O 1
ATOM 691 N N . MET A 1 88 ? 6.241 11.758 -2.157 1.00 83.25 88 MET A N 1
ATOM 692 C CA . MET A 1 88 ? 4.948 12.373 -1.861 1.00 83.25 88 MET A CA 1
ATOM 693 C C . MET A 1 88 ? 5.051 13.655 -1.020 1.00 83.25 88 MET A C 1
ATOM 695 O O . MET A 1 88 ? 4.088 14.427 -1.016 1.00 83.25 88 MET A O 1
ATOM 699 N N . LYS A 1 89 ? 6.179 13.894 -0.336 1.00 82.50 89 LYS A N 1
ATOM 700 C CA . LYS A 1 89 ? 6.450 15.117 0.438 1.00 82.50 89 LYS A CA 1
ATOM 701 C C . LYS A 1 89 ? 7.096 16.228 -0.389 1.00 82.50 89 LYS A C 1
ATOM 703 O O . LYS A 1 89 ? 6.985 17.383 0.004 1.00 82.50 89 LYS A O 1
ATOM 708 N N . GLU A 1 90 ? 7.772 15.904 -1.492 1.00 77.50 90 GLU A N 1
ATOM 709 C CA . GLU A 1 90 ? 8.419 16.916 -2.335 1.00 77.50 90 GLU A CA 1
ATOM 710 C C . GLU A 1 90 ? 7.400 17.881 -2.953 1.00 77.50 90 GLU A C 1
ATOM 712 O O . GLU A 1 90 ? 6.270 17.492 -3.244 1.00 77.50 90 GLU A O 1
ATOM 717 N N . ASP A 1 91 ? 7.802 19.125 -3.215 1.00 74.94 91 ASP A N 1
ATOM 718 C CA . ASP A 1 91 ? 6.961 20.085 -3.933 1.00 74.94 91 ASP A CA 1
ATOM 719 C C . ASP A 1 91 ? 6.584 19.583 -5.334 1.00 74.94 91 ASP A C 1
ATOM 721 O O . ASP A 1 91 ? 7.364 18.904 -6.012 1.00 74.94 91 ASP A O 1
ATOM 725 N N . ASP A 1 92 ? 5.392 19.967 -5.795 1.00 70.69 92 ASP A N 1
ATOM 726 C CA . ASP A 1 92 ? 4.886 19.620 -7.122 1.00 70.69 92 ASP A CA 1
ATOM 727 C C . ASP A 1 92 ? 5.751 20.269 -8.211 1.00 70.69 92 ASP A C 1
ATOM 729 O O . ASP A 1 92 ? 5.567 21.421 -8.612 1.00 70.69 92 ASP A O 1
ATOM 733 N N . LYS A 1 93 ? 6.728 19.516 -8.715 1.00 72.12 93 LYS A N 1
ATOM 734 C CA . LYS A 1 93 ? 7.516 19.899 -9.886 1.00 72.12 93 LYS A CA 1
ATOM 735 C C . LYS A 1 93 ? 7.103 19.013 -11.042 1.00 72.12 93 LYS A C 1
ATOM 737 O O . LYS A 1 93 ? 7.414 17.828 -11.045 1.00 72.12 93 LYS A O 1
ATOM 742 N N . LYS A 1 94 ? 6.510 19.623 -12.070 1.00 73.06 94 LYS A N 1
ATOM 743 C CA . LYS A 1 94 ? 6.112 18.937 -13.305 1.00 73.06 94 LYS A CA 1
ATOM 744 C C . LYS A 1 94 ? 7.240 18.032 -13.811 1.00 73.06 94 LYS A C 1
ATOM 746 O O . LYS A 1 94 ? 8.296 18.501 -14.259 1.00 73.06 94 LYS A O 1
ATOM 751 N N . GLY A 1 95 ? 7.016 16.729 -13.719 1.00 72.06 95 GLY A N 1
ATOM 752 C CA . GLY A 1 95 ? 7.937 15.705 -14.174 1.00 72.06 95 GLY A CA 1
ATOM 753 C C . GLY A 1 95 ? 7.154 14.553 -14.768 1.00 72.06 95 GLY A C 1
ATOM 754 O O . GLY A 1 95 ? 6.480 13.831 -14.055 1.00 72.06 95 GLY A O 1
ATOM 755 N N . ASP A 1 96 ? 7.272 14.371 -16.079 1.00 83.94 96 ASP A N 1
ATOM 756 C CA . ASP A 1 96 ? 6.617 13.267 -16.769 1.00 83.94 96 ASP A CA 1
ATOM 757 C C . ASP A 1 96 ? 7.556 12.053 -16.796 1.00 83.94 96 ASP A C 1
ATOM 759 O O . ASP A 1 96 ? 8.407 11.900 -17.683 1.00 83.94 96 ASP A O 1
ATOM 763 N N . ALA A 1 97 ? 7.459 11.223 -15.756 1.00 87.12 97 ALA A N 1
ATOM 764 C CA . ALA A 1 97 ? 8.265 10.013 -15.625 1.00 87.12 97 ALA A CA 1
ATOM 765 C C . ALA A 1 97 ? 7.988 9.004 -16.749 1.00 87.12 97 ALA A C 1
ATOM 767 O O . ALA A 1 97 ? 8.916 8.371 -17.254 1.00 87.12 97 ALA A O 1
ATOM 768 N N . LYS A 1 98 ? 6.733 8.921 -17.201 1.00 90.81 98 LYS A N 1
ATOM 769 C CA . LYS A 1 98 ? 6.321 8.079 -18.326 1.00 90.81 98 LYS A CA 1
ATOM 770 C C . LYS A 1 98 ? 7.010 8.522 -19.613 1.00 90.81 98 LYS A C 1
ATOM 772 O O . LYS A 1 98 ? 7.663 7.713 -20.271 1.00 90.81 98 LYS A O 1
ATOM 777 N N . ALA A 1 99 ? 6.952 9.813 -19.945 1.00 89.94 99 ALA A N 1
ATOM 778 C CA . ALA A 1 99 ? 7.637 10.344 -21.122 1.00 89.94 99 ALA A CA 1
ATOM 779 C C . ALA A 1 99 ? 9.155 10.164 -21.047 1.00 89.94 99 ALA A C 1
ATOM 781 O O . ALA A 1 99 ? 9.810 10.059 -22.083 1.00 89.94 99 ALA A O 1
ATOM 782 N N . LYS A 1 100 ? 9.737 10.135 -19.844 1.00 89.38 100 LYS A N 1
ATOM 783 C CA . LYS A 1 100 ? 11.160 9.839 -19.669 1.00 89.38 100 LYS A CA 1
ATOM 784 C C . LYS A 1 100 ? 11.481 8.376 -19.994 1.00 89.38 100 LYS A C 1
ATOM 786 O O . LYS A 1 100 ? 12.385 8.147 -20.787 1.00 89.38 100 LYS A O 1
ATOM 791 N N . LEU A 1 101 ? 10.720 7.415 -19.464 1.00 91.50 101 LEU A N 1
ATOM 792 C CA . LEU A 1 101 ? 10.899 5.988 -19.772 1.00 91.50 101 LEU A CA 1
ATOM 793 C C . LEU A 1 101 ? 10.798 5.711 -21.281 1.00 91.50 101 LEU A C 1
ATOM 795 O O . LEU A 1 101 ? 11.625 4.990 -21.836 1.00 91.50 101 LEU A O 1
ATOM 799 N N . ILE A 1 102 ? 9.827 6.341 -21.951 1.00 92.19 102 ILE A N 1
ATOM 800 C CA . ILE A 1 102 ? 9.645 6.238 -23.407 1.00 92.19 102 ILE A CA 1
ATOM 801 C C . ILE A 1 102 ? 10.843 6.843 -24.151 1.00 92.19 102 ILE A C 1
ATOM 803 O O . ILE A 1 102 ? 11.407 6.216 -25.043 1.00 92.19 102 ILE A O 1
ATOM 807 N N . ARG A 1 103 ? 11.263 8.056 -23.771 1.00 91.38 103 ARG A N 1
ATOM 808 C CA . ARG A 1 103 ? 12.390 8.764 -24.401 1.00 91.38 103 ARG A CA 1
ATOM 809 C C . ARG A 1 103 ? 13.716 8.026 -24.248 1.00 91.38 103 ARG A C 1
ATOM 811 O O . ARG A 1 103 ? 14.528 8.062 -25.165 1.00 91.38 103 ARG A O 1
ATOM 818 N N . ASP A 1 104 ? 13.917 7.368 -23.112 1.00 92.06 104 ASP A N 1
ATOM 819 C CA . ASP A 1 104 ? 15.122 6.591 -22.825 1.00 92.06 104 ASP A CA 1
ATOM 820 C C . ASP A 1 104 ? 15.108 5.207 -23.516 1.00 92.06 104 ASP A C 1
ATOM 822 O O . ASP A 1 104 ? 16.067 4.450 -23.385 1.00 92.06 104 ASP A O 1
ATOM 826 N N . GLY A 1 105 ? 14.054 4.882 -24.280 1.00 93.81 105 GLY A N 1
ATOM 827 C CA . GLY A 1 105 ? 13.988 3.694 -25.135 1.00 93.81 105 GLY A CA 1
ATOM 828 C C . GLY A 1 105 ? 13.456 2.429 -24.456 1.00 93.81 105 GLY A C 1
ATOM 829 O O . GLY A 1 105 ? 13.590 1.346 -25.019 1.00 93.81 105 GLY A O 1
ATOM 830 N N . TYR A 1 106 ? 12.831 2.535 -23.279 1.00 95.06 106 TYR A N 1
ATOM 831 C CA . TYR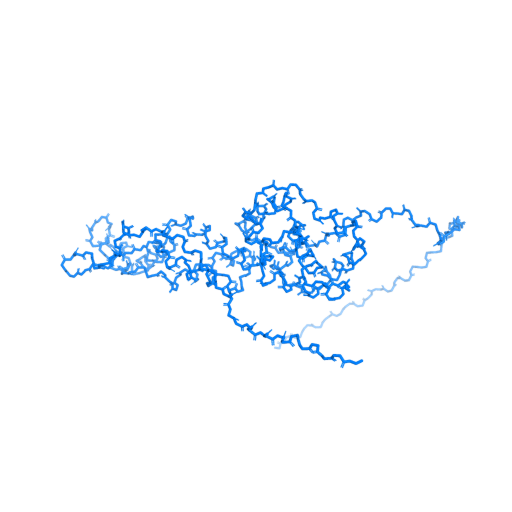 A 1 106 ? 12.343 1.370 -22.527 1.00 95.06 106 TYR A CA 1
ATOM 832 C C . TYR A 1 106 ? 10.959 0.864 -22.960 1.00 95.06 106 TYR A C 1
ATOM 834 O O . TYR A 1 106 ? 10.462 -0.089 -22.369 1.00 95.06 106 TYR A O 1
ATOM 842 N N . SER A 1 107 ? 10.327 1.447 -23.985 1.00 93.62 107 SER A N 1
ATOM 843 C CA . SER A 1 107 ? 8.972 1.063 -24.421 1.00 93.62 107 SER A CA 1
ATOM 844 C C . SER A 1 107 ? 8.821 -0.438 -24.696 1.00 93.62 107 SER A C 1
ATOM 846 O O . SER A 1 107 ? 7.901 -1.058 -24.175 1.00 93.62 107 SER A O 1
ATOM 848 N N . ALA A 1 108 ? 9.757 -1.048 -25.434 1.00 93.38 108 ALA A N 1
ATOM 849 C CA . ALA A 1 108 ? 9.701 -2.479 -25.748 1.00 93.38 108 ALA A CA 1
ATOM 850 C C . ALA A 1 108 ? 9.830 -3.362 -24.493 1.00 93.38 108 ALA A C 1
ATOM 852 O O . ALA A 1 108 ? 9.072 -4.315 -24.323 1.00 93.38 108 ALA A O 1
ATOM 853 N N . THR A 1 109 ? 10.747 -3.008 -23.587 1.00 95.31 109 THR A N 1
ATOM 854 C CA . THR A 1 109 ? 10.909 -3.685 -22.294 1.00 95.31 109 THR A CA 1
ATOM 855 C C . THR A 1 109 ? 9.632 -3.589 -21.465 1.00 95.31 109 THR A C 1
ATOM 857 O O . THR A 1 109 ? 9.175 -4.585 -20.916 1.00 95.31 109 THR A O 1
ATOM 860 N N . ILE A 1 110 ? 9.021 -2.405 -21.405 1.00 95.94 110 ILE A N 1
ATOM 861 C CA . ILE A 1 110 ? 7.800 -2.156 -20.632 1.00 95.94 110 ILE A CA 1
ATOM 862 C C . ILE A 1 110 ? 6.620 -2.942 -21.206 1.00 95.94 110 ILE A C 1
ATOM 864 O O . ILE A 1 110 ? 5.889 -3.558 -20.439 1.00 95.94 110 ILE A O 1
ATOM 868 N N . ALA A 1 111 ? 6.477 -3.004 -22.532 1.00 95.19 111 ALA A N 1
ATOM 869 C CA . ALA A 1 111 ? 5.456 -3.823 -23.182 1.00 95.19 111 ALA A CA 1
ATOM 870 C C . ALA A 1 111 ? 5.580 -5.306 -22.791 1.00 95.19 111 ALA A C 1
ATOM 872 O O . ALA A 1 111 ? 4.592 -5.928 -22.394 1.00 95.19 111 ALA A O 1
ATOM 873 N N . GLN A 1 112 ? 6.800 -5.855 -22.831 1.00 95.50 112 GLN A N 1
ATOM 874 C CA . GLN A 1 112 ? 7.072 -7.241 -22.441 1.00 95.50 112 GLN A CA 1
ATOM 875 C C . GLN A 1 112 ? 6.800 -7.485 -20.949 1.00 95.50 112 GLN A C 1
ATOM 877 O O . GLN A 1 112 ? 6.195 -8.497 -20.589 1.00 95.50 112 GLN A O 1
ATOM 882 N N . VAL A 1 113 ? 7.199 -6.553 -20.077 1.00 97.19 113 VAL A N 1
ATOM 883 C CA . VAL A 1 113 ? 6.925 -6.628 -18.632 1.00 97.19 113 VAL A CA 1
ATOM 884 C C . VAL A 1 113 ? 5.419 -6.603 -18.375 1.00 97.19 113 VAL A C 1
ATOM 886 O O . VAL A 1 113 ? 4.912 -7.459 -17.655 1.00 97.19 113 VAL A O 1
ATOM 889 N N . SER A 1 114 ? 4.679 -5.682 -18.995 1.00 97.06 114 SER A N 1
ATOM 890 C CA . SER A 1 114 ? 3.220 -5.601 -18.872 1.00 97.06 114 SER A CA 1
ATOM 891 C C . SER A 1 114 ? 2.527 -6.881 -19.330 1.00 97.06 114 SER A C 1
ATOM 893 O O . SER A 1 114 ? 1.631 -7.384 -18.652 1.00 97.06 114 SER A O 1
ATOM 895 N N . GLU A 1 115 ? 2.945 -7.449 -20.463 1.00 96.06 115 GLU A N 1
ATOM 896 C CA . GLU A 1 115 ? 2.423 -8.722 -20.969 1.00 96.06 115 GLU A CA 1
ATOM 897 C C . GLU A 1 115 ? 2.700 -9.879 -19.996 1.00 96.06 115 GLU A C 1
ATOM 899 O O . GLU A 1 115 ? 1.798 -10.676 -19.715 1.00 96.06 115 GLU A O 1
ATOM 904 N N . SER A 1 116 ? 3.913 -9.943 -19.437 1.00 96.75 116 SER A N 1
ATOM 905 C CA . SER A 1 116 ? 4.308 -10.944 -18.438 1.00 96.75 116 SER A CA 1
ATOM 906 C C . SER A 1 116 ? 3.478 -10.827 -17.155 1.00 96.75 116 SER A C 1
ATOM 908 O O . SER A 1 116 ? 2.861 -11.803 -16.722 1.00 96.75 116 SER A O 1
ATOM 910 N N . LEU A 1 117 ? 3.353 -9.618 -16.598 1.00 97.12 117 LEU A N 1
ATOM 911 C CA . LEU A 1 117 ? 2.550 -9.337 -15.402 1.00 97.12 117 LEU A CA 1
ATOM 912 C C . LEU A 1 117 ? 1.058 -9.633 -15.605 1.00 97.12 117 LEU A C 1
ATOM 914 O O . LEU A 1 117 ? 0.372 -10.091 -14.691 1.00 97.12 117 LEU A O 1
ATOM 918 N N . ASN A 1 118 ? 0.528 -9.399 -16.806 1.00 96.88 118 ASN A N 1
ATOM 919 C CA . ASN A 1 118 ? -0.868 -9.707 -17.109 1.00 96.88 118 ASN A CA 1
ATOM 920 C C . ASN A 1 118 ? -1.141 -11.213 -17.151 1.00 96.88 118 ASN A C 1
ATOM 922 O O . ASN A 1 118 ? -2.219 -11.640 -16.724 1.00 96.88 118 ASN A O 1
ATOM 926 N N . ARG A 1 119 ? -0.167 -12.002 -17.619 1.00 97.06 119 ARG A N 1
ATOM 927 C CA . ARG A 1 119 ? -0.223 -13.471 -17.679 1.00 97.06 119 ARG A CA 1
ATOM 928 C C . ARG A 1 119 ? 0.137 -14.157 -16.366 1.00 97.06 119 ARG A C 1
ATOM 930 O O . ARG A 1 119 ? -0.210 -15.324 -16.191 1.00 97.06 119 ARG A O 1
ATOM 937 N N . SER A 1 120 ? 0.845 -13.476 -15.473 1.00 96.56 120 SER A N 1
ATOM 938 C CA . SER A 1 120 ? 1.301 -14.053 -14.216 1.00 96.56 120 SER A CA 1
ATOM 939 C C . SER A 1 120 ? 0.173 -14.175 -13.186 1.00 96.56 120 SER A C 1
ATOM 941 O O . SER A 1 120 ? -0.857 -13.495 -13.236 1.00 96.56 120 SER A O 1
ATOM 943 N N . ASN A 1 121 ? 0.393 -15.055 -12.208 1.00 95.88 121 ASN A N 1
ATOM 944 C CA . ASN A 1 121 ? -0.500 -15.262 -11.068 1.00 95.88 121 ASN A CA 1
ATOM 945 C C . ASN A 1 121 ? -0.132 -14.345 -9.890 1.00 95.88 121 ASN A C 1
ATOM 947 O O . ASN A 1 121 ? -0.085 -14.800 -8.747 1.00 95.88 121 ASN A O 1
ATOM 951 N N . ILE A 1 122 ? 0.162 -13.069 -10.160 1.00 96.56 122 ILE A N 1
ATOM 952 C CA . ILE A 1 122 ? 0.347 -12.079 -9.093 1.00 96.56 122 ILE A CA 1
ATOM 953 C C . ILE A 1 122 ? -0.925 -11.965 -8.249 1.00 96.56 122 ILE A C 1
ATOM 955 O O . ILE A 1 122 ? -2.050 -12.105 -8.748 1.00 96.56 122 ILE A O 1
ATOM 959 N N . ASP A 1 123 ? -0.749 -11.718 -6.955 1.00 97.00 123 ASP A N 1
ATOM 960 C CA . ASP A 1 123 ? -1.868 -11.587 -6.038 1.00 97.00 123 ASP A CA 1
ATOM 961 C C . ASP A 1 123 ? -2.761 -10.396 -6.428 1.00 97.00 123 ASP A C 1
ATOM 963 O O . ASP A 1 123 ? -2.346 -9.426 -7.069 1.00 97.00 123 ASP A O 1
ATOM 967 N N . HIS A 1 124 ? -4.033 -10.463 -6.038 1.00 97.75 124 HIS A N 1
ATOM 968 C CA . HIS A 1 124 ? -5.005 -9.439 -6.414 1.00 97.75 124 HIS A CA 1
ATOM 969 C C . HIS A 1 124 ? -4.666 -8.045 -5.875 1.00 97.75 124 HIS A C 1
ATOM 971 O O . HIS A 1 124 ? -5.063 -7.060 -6.494 1.00 97.75 124 HIS A O 1
ATOM 977 N N . THR A 1 125 ? -3.956 -7.947 -4.751 1.00 97.75 125 THR A N 1
ATOM 978 C CA . THR A 1 125 ? -3.590 -6.660 -4.151 1.00 97.75 125 THR A CA 1
ATOM 979 C C . THR A 1 125 ? -2.503 -5.989 -4.975 1.00 97.75 125 THR A C 1
ATOM 981 O O . THR A 1 125 ? -2.685 -4.850 -5.407 1.00 97.75 125 THR A O 1
ATOM 984 N N . THR A 1 126 ? -1.430 -6.712 -5.286 1.00 97.94 126 THR A N 1
ATOM 985 C CA . THR A 1 126 ? -0.357 -6.219 -6.156 1.00 97.94 126 THR A CA 1
ATOM 986 C C . THR A 1 126 ? -0.869 -5.918 -7.553 1.00 97.94 126 THR A C 1
ATOM 988 O O . THR A 1 126 ? -0.605 -4.838 -8.078 1.00 97.94 126 THR A O 1
ATOM 991 N N . LYS A 1 127 ? -1.699 -6.796 -8.133 1.00 98.00 127 LYS A N 1
ATOM 992 C CA . LYS A 1 127 ? -2.317 -6.542 -9.444 1.00 98.00 127 LYS A CA 1
ATOM 993 C C . LYS A 1 127 ? -3.185 -5.286 -9.441 1.00 98.00 127 LYS A C 1
ATOM 995 O O . LYS A 1 127 ? -3.144 -4.520 -10.396 1.00 98.00 127 LYS A O 1
ATOM 1000 N N . PHE A 1 128 ? -3.944 -5.036 -8.372 1.00 98.31 128 PHE A N 1
ATOM 1001 C CA . PHE A 1 128 ? -4.715 -3.799 -8.232 1.00 98.31 128 PHE A CA 1
ATOM 1002 C C . PHE A 1 128 ? -3.812 -2.562 -8.168 1.00 98.31 128 PHE A C 1
ATOM 1004 O O . PHE A 1 128 ? -4.049 -1.607 -8.906 1.00 98.31 128 PHE A O 1
ATOM 1011 N N . LEU A 1 129 ? -2.768 -2.584 -7.338 1.00 98.12 129 LEU A N 1
ATOM 1012 C CA . LEU A 1 129 ? -1.830 -1.465 -7.212 1.00 98.12 129 LEU A CA 1
ATOM 1013 C C . LEU A 1 129 ? -1.120 -1.165 -8.539 1.00 98.12 129 LEU A C 1
ATOM 1015 O O . LEU A 1 129 ? -1.062 -0.010 -8.950 1.00 98.12 129 LEU A O 1
ATOM 1019 N N . LEU A 1 130 ? -0.650 -2.198 -9.241 1.00 97.94 130 LEU A N 1
ATOM 1020 C CA . LEU A 1 130 ? 0.033 -2.064 -10.532 1.00 97.94 130 LEU A CA 1
ATOM 1021 C C . LEU A 1 130 ? -0.918 -1.762 -11.701 1.00 97.94 130 LEU A C 1
ATOM 1023 O O . LEU A 1 130 ? -0.487 -1.205 -12.702 1.00 97.94 130 LEU A O 1
ATOM 1027 N N . SER A 1 131 ? -2.220 -2.049 -11.586 1.00 97.56 131 SER A N 1
ATOM 1028 C CA . SER A 1 131 ? -3.218 -1.594 -12.576 1.00 97.56 131 SER A CA 1
ATOM 1029 C C . SER A 1 131 ? -3.400 -0.077 -12.601 1.00 97.56 131 SER A C 1
ATOM 1031 O O . SER A 1 131 ? -3.990 0.476 -13.528 1.00 97.56 131 SER A O 1
ATOM 1033 N N . ASN A 1 132 ? -2.878 0.618 -11.591 1.00 97.50 132 ASN A N 1
ATOM 1034 C CA . ASN A 1 132 ? -2.856 2.062 -11.561 1.00 97.50 132 ASN A CA 1
ATOM 1035 C C . ASN A 1 132 ? -1.576 2.600 -12.224 1.00 97.50 132 ASN A C 1
ATOM 1037 O O . ASN A 1 132 ? -0.480 2.479 -11.674 1.00 97.50 132 ASN A O 1
ATOM 1041 N N . GLU A 1 133 ? -1.731 3.228 -13.394 1.00 95.81 133 GLU A N 1
ATOM 1042 C CA . GLU A 1 133 ? -0.608 3.646 -14.245 1.00 95.81 133 GLU A CA 1
ATOM 1043 C C . GLU A 1 133 ? 0.462 4.482 -13.503 1.00 95.81 133 GLU A C 1
ATOM 1045 O O . GLU A 1 133 ? 1.631 4.108 -13.581 1.00 95.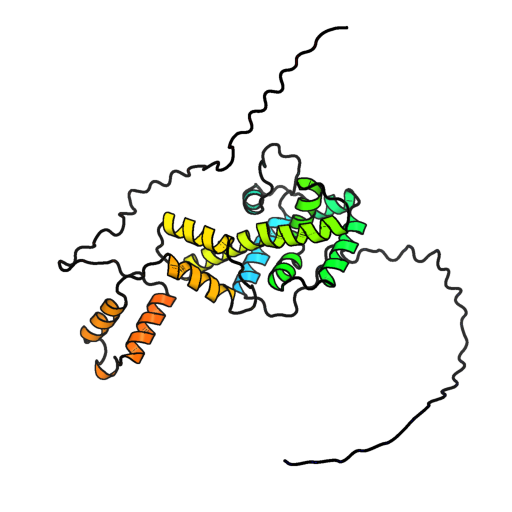81 133 GLU A O 1
ATOM 1050 N N . PRO A 1 134 ? 0.139 5.544 -12.733 1.00 95.44 134 PRO A N 1
ATOM 1051 C CA . PRO A 1 134 ? 1.150 6.286 -11.969 1.00 95.44 134 PRO A CA 1
ATOM 1052 C C . PRO A 1 134 ? 1.984 5.432 -11.006 1.00 95.44 134 PRO A C 1
ATOM 1054 O O . PRO A 1 134 ? 3.198 5.618 -10.915 1.00 95.44 134 PRO A O 1
ATOM 1057 N N . LEU A 1 135 ? 1.358 4.487 -10.296 1.00 96.81 135 LEU A N 1
ATOM 1058 C CA . LEU A 1 135 ? 2.067 3.590 -9.377 1.00 96.81 135 LEU A CA 1
ATOM 1059 C C . LEU A 1 135 ? 2.947 2.597 -10.136 1.00 96.81 135 LEU A C 1
ATOM 1061 O O . LEU A 1 135 ? 4.074 2.329 -9.721 1.00 96.81 135 LEU A O 1
ATOM 1065 N N . TYR A 1 136 ? 2.464 2.094 -11.270 1.00 97.56 136 TYR A N 1
ATOM 1066 C CA . TYR A 1 136 ? 3.243 1.210 -12.127 1.00 97.56 136 TYR A CA 1
ATOM 1067 C C . TYR A 1 136 ? 4.450 1.920 -12.749 1.00 97.56 136 TYR A C 1
ATOM 1069 O O . TYR A 1 136 ? 5.565 1.404 -12.706 1.00 97.56 136 TYR A O 1
ATOM 1077 N N . VAL A 1 137 ? 4.265 3.146 -13.245 1.00 95.44 137 VAL A N 1
ATOM 1078 C CA . VAL A 1 137 ? 5.350 4.007 -13.742 1.00 95.44 137 VAL A CA 1
ATOM 1079 C C . VAL A 1 137 ? 6.369 4.293 -12.640 1.00 95.44 137 VAL A C 1
ATOM 1081 O O . VAL A 1 137 ? 7.571 4.301 -12.918 1.00 95.44 137 VAL A O 1
ATOM 1084 N N . TYR A 1 138 ? 5.920 4.495 -11.398 1.00 95.38 138 TYR A N 1
ATOM 1085 C CA . TYR A 1 138 ? 6.816 4.626 -10.251 1.00 95.38 138 TYR A CA 1
ATOM 1086 C C . TYR A 1 138 ? 7.646 3.361 -10.025 1.00 95.38 138 TYR A C 1
ATOM 1088 O O . TYR A 1 138 ? 8.872 3.464 -9.974 1.00 95.38 138 TYR A O 1
ATOM 1096 N N . ALA A 1 139 ? 7.014 2.185 -9.979 1.00 96.94 139 ALA A N 1
ATOM 1097 C CA . ALA A 1 139 ? 7.717 0.914 -9.809 1.00 96.94 139 ALA A CA 1
ATOM 1098 C C . ALA A 1 139 ? 8.749 0.681 -10.926 1.00 96.94 139 ALA A C 1
ATOM 1100 O O . ALA A 1 139 ? 9.912 0.401 -10.645 1.00 96.94 139 ALA A O 1
ATOM 1101 N N . LEU A 1 140 ? 8.361 0.887 -12.189 1.00 96.56 140 LEU A N 1
ATOM 1102 C CA . LEU A 1 140 ? 9.267 0.794 -13.339 1.00 96.56 140 LEU A CA 1
ATOM 1103 C C . LEU A 1 140 ? 10.442 1.769 -13.224 1.00 96.56 140 LEU A C 1
ATOM 1105 O O . LEU A 1 140 ? 11.591 1.388 -13.430 1.00 96.56 140 LEU A O 1
ATOM 1109 N N . SER A 1 141 ? 10.168 3.028 -12.875 1.00 94.19 141 SER A N 1
ATOM 1110 C CA . SER A 1 141 ? 11.207 4.052 -12.733 1.00 94.19 141 SER A CA 1
ATOM 1111 C C . SER A 1 141 ? 12.178 3.717 -11.605 1.00 94.19 141 SER A C 1
ATOM 1113 O O . SER A 1 141 ? 13.378 3.935 -11.760 1.00 94.19 141 SER A O 1
ATOM 1115 N N . PHE A 1 142 ? 11.676 3.188 -10.488 1.00 93.88 142 PHE A N 1
ATOM 1116 C CA . PHE A 1 142 ? 12.497 2.733 -9.371 1.00 93.88 142 PHE A CA 1
ATOM 1117 C C . PHE A 1 142 ? 13.438 1.617 -9.830 1.00 93.88 142 PHE A C 1
ATOM 1119 O O . PHE A 1 142 ? 14.655 1.749 -9.753 1.00 93.88 142 PHE A O 1
ATOM 1126 N N . VAL A 1 143 ? 12.901 0.556 -10.418 1.00 95.81 143 VAL A N 1
ATOM 1127 C CA . VAL A 1 143 ? 13.704 -0.593 -10.852 1.00 95.81 143 VAL A CA 1
ATOM 1128 C C . VAL A 1 143 ? 14.733 -0.206 -11.926 1.00 95.81 143 VAL A C 1
ATOM 1130 O O . VAL A 1 143 ? 15.914 -0.539 -11.821 1.00 95.81 143 VAL A O 1
ATOM 1133 N N . ILE A 1 144 ? 14.325 0.564 -12.936 1.00 94.56 144 ILE A N 1
ATOM 1134 C CA . ILE A 1 144 ? 15.193 0.906 -14.072 1.00 94.56 144 ILE A CA 1
ATOM 1135 C C . ILE A 1 144 ? 16.254 1.941 -13.696 1.00 94.56 144 ILE A C 1
ATOM 1137 O O . ILE A 1 144 ? 17.415 1.815 -14.091 1.00 94.56 144 ILE A O 1
ATOM 1141 N N . TYR A 1 145 ? 15.884 2.995 -12.966 1.00 92.00 145 TYR A N 1
ATOM 1142 C CA . TYR A 1 145 ? 16.811 4.091 -12.681 1.00 92.00 145 TYR A CA 1
ATOM 1143 C C . TYR A 1 145 ? 17.537 3.928 -11.348 1.00 92.00 145 TYR A C 1
ATOM 1145 O O . TYR A 1 145 ? 18.728 4.229 -11.288 1.00 92.00 145 TYR A O 1
ATOM 1153 N N . TYR A 1 146 ? 16.848 3.478 -10.296 1.00 89.62 146 TYR A N 1
ATOM 1154 C CA . TYR A 1 146 ? 17.439 3.318 -8.967 1.00 89.62 146 TYR A CA 1
ATOM 1155 C C . TYR A 1 146 ? 18.172 1.978 -8.838 1.00 89.62 146 TYR A C 1
ATOM 1157 O O . TYR A 1 146 ? 19.370 1.981 -8.558 1.00 89.62 146 TYR A O 1
ATOM 1165 N N . GLU A 1 147 ? 17.512 0.856 -9.144 1.00 93.06 147 GLU A N 1
ATOM 1166 C CA . GLU A 1 147 ? 18.145 -0.478 -9.077 1.00 93.06 147 GLU A CA 1
ATOM 1167 C C . GLU A 1 147 ? 19.013 -0.807 -10.305 1.00 93.06 147 GLU A C 1
ATOM 1169 O O . GLU A 1 147 ? 19.810 -1.742 -10.269 1.00 93.06 147 GLU A O 1
ATOM 1174 N N . LYS A 1 148 ? 18.913 -0.006 -11.377 1.00 94.38 148 LYS A N 1
ATOM 1175 C CA . LYS A 1 148 ? 19.690 -0.127 -12.627 1.00 94.38 148 LYS A CA 1
ATOM 1176 C C . LYS A 1 148 ? 19.465 -1.439 -13.390 1.00 94.38 148 LYS A C 1
ATOM 1178 O O . LYS A 1 148 ? 20.332 -1.849 -14.165 1.00 94.38 148 LYS A O 1
ATOM 1183 N N . VAL A 1 149 ? 18.302 -2.065 -13.222 1.00 96.25 149 VAL A N 1
ATOM 1184 C CA . VAL A 1 149 ? 17.916 -3.279 -13.958 1.00 96.25 149 VAL A CA 1
ATOM 1185 C C . VAL A 1 149 ? 17.356 -2.888 -15.326 1.00 96.25 149 VAL A C 1
ATOM 1187 O O . VAL A 1 149 ? 16.546 -1.969 -15.428 1.00 96.25 149 VAL A O 1
ATOM 1190 N N . LYS A 1 150 ? 17.820 -3.539 -16.398 1.00 94.19 150 LYS A N 1
ATOM 1191 C CA . LYS A 1 150 ? 17.502 -3.136 -17.785 1.00 94.19 150 LYS A CA 1
ATOM 1192 C C . LYS A 1 150 ? 16.833 -4.226 -18.613 1.00 94.19 150 LYS A C 1
ATOM 1194 O O . LYS A 1 150 ? 16.147 -3.907 -19.583 1.00 94.19 150 LYS A O 1
ATOM 1199 N N . ASP A 1 151 ? 17.071 -5.485 -18.278 1.00 96.44 151 ASP A N 1
ATOM 1200 C CA . ASP A 1 151 ? 16.472 -6.636 -18.941 1.00 96.44 151 ASP A CA 1
ATOM 1201 C C . ASP A 1 151 ? 15.012 -6.819 -18.507 1.00 96.44 151 ASP A C 1
ATOM 1203 O O . ASP A 1 151 ? 14.642 -6.511 -17.377 1.00 96.44 151 ASP A O 1
ATOM 1207 N N . ALA A 1 152 ? 14.162 -7.290 -19.421 1.00 97.00 152 ALA A N 1
ATOM 1208 C CA . ALA A 1 152 ? 12.722 -7.365 -19.178 1.00 97.00 152 ALA A CA 1
ATOM 1209 C C . ALA A 1 152 ? 12.353 -8.333 -18.046 1.00 97.00 152 ALA A C 1
ATOM 1211 O O . ALA A 1 152 ? 11.473 -8.016 -17.249 1.00 97.00 152 ALA A O 1
ATOM 1212 N N . ASP A 1 153 ? 13.040 -9.471 -17.948 1.00 97.00 153 ASP A N 1
ATOM 1213 C CA . ASP A 1 153 ? 12.761 -10.482 -16.927 1.00 97.00 153 ASP A CA 1
ATOM 1214 C C . ASP A 1 153 ? 13.142 -9.968 -15.531 1.00 97.00 153 ASP A C 1
ATOM 1216 O O . ASP A 1 153 ? 12.318 -9.985 -14.614 1.00 97.00 153 ASP A O 1
ATOM 1220 N N . GLY A 1 154 ? 14.335 -9.384 -15.387 1.00 97.75 154 GLY A N 1
ATOM 1221 C CA . GLY A 1 154 ? 14.763 -8.729 -14.157 1.00 97.75 154 GLY A CA 1
ATOM 1222 C C . GLY A 1 154 ? 13.857 -7.561 -13.772 1.00 97.75 154 GLY A C 1
ATOM 1223 O O . GLY A 1 154 ? 13.494 -7.427 -12.603 1.00 97.75 154 GLY A O 1
ATOM 1224 N N . VAL A 1 155 ? 13.435 -6.730 -14.735 1.00 97.75 155 VAL A N 1
ATOM 1225 C CA . VAL A 1 155 ? 12.490 -5.636 -14.455 1.00 97.75 155 VAL A CA 1
ATOM 1226 C C . VAL A 1 155 ? 11.153 -6.188 -13.960 1.00 97.75 155 VAL A C 1
ATOM 1228 O O . VAL A 1 155 ? 10.615 -5.680 -12.978 1.00 97.75 155 VAL A O 1
ATOM 1231 N N . ASN A 1 156 ? 10.626 -7.232 -14.601 1.00 97.56 156 ASN A N 1
ATOM 1232 C CA . ASN A 1 156 ? 9.376 -7.879 -14.213 1.00 97.56 156 ASN A CA 1
ATOM 1233 C C . ASN A 1 156 ? 9.412 -8.377 -12.761 1.00 97.56 156 ASN A C 1
ATOM 1235 O O . ASN A 1 156 ? 8.530 -8.030 -11.972 1.00 97.56 156 ASN A O 1
ATOM 1239 N N . ASP A 1 157 ? 10.455 -9.117 -12.388 1.00 97.75 157 ASP A N 1
ATOM 1240 C CA . ASP A 1 157 ? 10.586 -9.676 -11.040 1.00 97.75 157 ASP A CA 1
ATOM 1241 C C . ASP A 1 157 ? 10.731 -8.573 -9.986 1.00 97.75 157 ASP A C 1
ATOM 1243 O O . ASP A 1 157 ? 10.067 -8.587 -8.945 1.00 97.75 157 ASP A O 1
ATOM 1247 N N . ARG A 1 158 ? 11.560 -7.564 -10.266 1.00 97.94 158 ARG A N 1
ATOM 1248 C CA . ARG A 1 158 ? 11.806 -6.463 -9.329 1.00 97.94 158 ARG A CA 1
ATOM 1249 C C . ARG A 1 158 ? 10.612 -5.530 -9.172 1.00 97.94 158 ARG A C 1
ATOM 1251 O O . ARG A 1 158 ? 10.385 -5.046 -8.068 1.00 97.94 158 ARG A O 1
ATOM 1258 N N . VAL A 1 159 ? 9.798 -5.320 -10.208 1.00 98.00 159 VAL A N 1
ATOM 1259 C CA . VAL A 1 159 ? 8.562 -4.522 -10.093 1.00 98.00 159 VAL A CA 1
ATOM 1260 C C . VAL A 1 159 ? 7.597 -5.142 -9.082 1.00 98.00 159 VAL A C 1
ATOM 1262 O O . VAL A 1 159 ? 7.011 -4.412 -8.281 1.00 98.00 159 VAL A O 1
ATOM 1265 N N . ILE A 1 160 ? 7.454 -6.470 -9.079 1.00 97.81 160 ILE A N 1
ATOM 1266 C CA . ILE A 1 160 ? 6.613 -7.177 -8.100 1.00 97.81 160 ILE A CA 1
ATOM 1267 C C . ILE A 1 160 ? 7.169 -6.968 -6.687 1.00 97.81 160 ILE A C 1
ATOM 1269 O O . ILE A 1 160 ? 6.416 -6.645 -5.769 1.00 97.81 160 ILE A O 1
ATOM 1273 N N . VAL A 1 161 ? 8.490 -7.079 -6.519 1.00 97.25 161 VAL A N 1
ATOM 1274 C CA . VAL A 1 161 ? 9.161 -6.846 -5.230 1.00 97.25 161 VAL A CA 1
ATOM 1275 C C . VAL A 1 161 ? 8.947 -5.413 -4.735 1.00 97.25 161 VAL A C 1
ATOM 1277 O O . VAL A 1 161 ? 8.619 -5.221 -3.568 1.00 97.25 161 VAL A O 1
ATOM 1280 N N . VAL A 1 162 ? 9.074 -4.405 -5.601 1.00 97.12 162 VAL A N 1
ATOM 1281 C CA . VAL A 1 162 ? 8.816 -2.996 -5.247 1.00 97.12 162 VAL A CA 1
ATOM 1282 C C . VAL A 1 162 ? 7.349 -2.782 -4.872 1.00 97.12 162 VAL A C 1
ATOM 1284 O O . VAL A 1 162 ? 7.046 -2.064 -3.917 1.00 97.12 162 VAL A O 1
ATOM 1287 N N . ALA A 1 163 ? 6.418 -3.425 -5.577 1.00 97.50 163 ALA A N 1
ATOM 1288 C CA . ALA A 1 163 ? 5.004 -3.339 -5.240 1.00 97.50 163 ALA A CA 1
ATOM 1289 C C . ALA A 1 163 ? 4.708 -3.896 -3.837 1.00 97.50 163 ALA A C 1
ATOM 1291 O O . ALA A 1 163 ? 3.995 -3.252 -3.066 1.00 97.50 163 ALA A O 1
ATOM 1292 N N . GLU A 1 164 ? 5.291 -5.044 -3.489 1.00 96.56 164 GLU A N 1
ATOM 1293 C CA . GLU A 1 164 ? 5.094 -5.712 -2.196 1.00 96.56 164 GLU A CA 1
ATOM 1294 C C . GLU A 1 164 ? 5.853 -5.053 -1.036 1.00 96.56 164 GLU A C 1
ATOM 1296 O O . GLU A 1 164 ? 5.310 -4.973 0.064 1.00 96.56 164 GLU A O 1
ATOM 1301 N N . ASN A 1 165 ? 7.069 -4.551 -1.264 1.00 95.62 165 ASN A N 1
ATOM 1302 C CA . ASN A 1 165 ? 7.942 -4.063 -0.189 1.00 95.62 165 ASN A CA 1
ATOM 1303 C C . ASN A 1 165 ? 7.911 -2.542 0.007 1.00 95.62 165 ASN A C 1
ATOM 1305 O O . ASN A 1 165 ? 8.228 -2.073 1.095 1.00 95.62 165 ASN A O 1
ATOM 1309 N N . GLU A 1 166 ? 7.520 -1.766 -1.006 1.00 94.50 166 GLU A N 1
ATOM 1310 C CA . GLU A 1 166 ? 7.516 -0.296 -0.926 1.00 94.50 166 GLU A CA 1
ATOM 1311 C C . GLU A 1 166 ? 6.102 0.275 -1.072 1.00 94.50 166 GLU A C 1
ATOM 1313 O O . GLU A 1 166 ? 5.624 1.027 -0.218 1.00 94.50 166 GLU A O 1
ATOM 1318 N N . ILE A 1 167 ? 5.390 -0.105 -2.138 1.00 96.69 167 ILE A N 1
ATOM 1319 C CA . ILE A 1 167 ? 4.087 0.491 -2.465 1.00 96.69 167 ILE A CA 1
ATOM 1320 C C . ILE A 1 167 ? 3.011 0.023 -1.478 1.00 96.69 167 ILE A C 1
ATOM 1322 O O . ILE A 1 167 ? 2.309 0.838 -0.877 1.00 96.69 167 ILE A O 1
ATOM 1326 N N . LYS A 1 168 ? 2.867 -1.287 -1.281 1.00 97.06 168 LYS A N 1
ATOM 1327 C CA . LYS A 1 168 ? 1.821 -1.869 -0.430 1.00 97.06 168 LYS A CA 1
ATOM 1328 C C . LYS A 1 168 ? 1.963 -1.490 1.052 1.00 97.06 168 LYS A C 1
ATOM 1330 O O . LYS A 1 168 ? 0.954 -1.073 1.627 1.00 97.06 168 LYS A O 1
ATOM 1335 N N . PRO A 1 169 ? 3.158 -1.507 1.678 1.00 96.81 169 PRO A N 1
ATOM 1336 C CA . PRO A 1 169 ? 3.332 -1.030 3.049 1.00 96.81 169 PRO A CA 1
ATOM 1337 C C . PRO A 1 169 ? 2.928 0.436 3.213 1.00 96.81 169 PRO A C 1
ATOM 1339 O O . PRO A 1 169 ? 2.253 0.784 4.184 1.00 96.81 169 PRO A O 1
ATOM 1342 N N . PHE A 1 170 ? 3.252 1.288 2.233 1.00 96.19 170 PHE A N 1
ATOM 1343 C CA . PHE A 1 170 ? 2.829 2.688 2.227 1.00 96.19 170 PHE A CA 1
ATOM 1344 C C . PHE A 1 170 ? 1.298 2.828 2.247 1.00 96.19 170 PHE A C 1
ATOM 1346 O O . PHE A 1 170 ? 0.752 3.557 3.079 1.00 96.19 170 PHE A O 1
ATOM 1353 N N . PHE A 1 171 ? 0.585 2.090 1.393 1.00 96.94 171 PHE A N 1
ATOM 1354 C CA . PHE A 1 171 ? -0.882 2.111 1.377 1.00 96.94 171 PHE A CA 1
ATOM 1355 C C . PHE A 1 171 ? -1.510 1.497 2.633 1.00 96.94 171 PHE A C 1
ATOM 1357 O O . PHE A 1 171 ? -2.523 2.012 3.110 1.00 96.94 171 PHE A O 1
ATOM 1364 N N . ASN A 1 172 ? -0.900 0.470 3.227 1.00 97.62 172 ASN A N 1
ATOM 1365 C CA . ASN A 1 172 ? -1.367 -0.099 4.494 1.00 97.62 172 ASN A CA 1
ATOM 1366 C C . ASN A 1 172 ? -1.293 0.919 5.640 1.00 97.62 172 ASN A C 1
ATOM 1368 O O . ASN A 1 172 ? -2.225 1.011 6.440 1.00 97.62 172 ASN A O 1
ATOM 1372 N N . VAL A 1 173 ? -0.225 1.721 5.700 1.00 96.75 173 VAL A N 1
ATOM 1373 C CA . VAL A 1 173 ? -0.096 2.814 6.678 1.00 96.75 173 VAL A CA 1
ATOM 1374 C C . VAL A 1 173 ? -1.167 3.879 6.455 1.00 96.75 173 VAL A C 1
ATOM 1376 O O . VAL A 1 173 ? -1.803 4.318 7.414 1.00 96.75 173 VAL A O 1
ATOM 1379 N N . LEU A 1 174 ? -1.411 4.278 5.202 1.00 95.50 174 LEU A N 1
ATOM 1380 C CA . LEU A 1 174 ? -2.466 5.246 4.885 1.00 95.50 174 LEU A CA 1
ATOM 1381 C C . LEU A 1 174 ? -3.857 4.730 5.261 1.00 95.50 174 LEU A C 1
ATOM 1383 O O . LEU A 1 174 ? -4.664 5.490 5.795 1.00 95.50 174 LEU A O 1
ATOM 1387 N N . LEU A 1 175 ? -4.126 3.444 5.037 1.00 95.81 175 LEU A N 1
ATOM 1388 C CA . LEU A 1 175 ? -5.370 2.812 5.459 1.00 95.81 175 LEU A CA 1
ATOM 1389 C C . LEU A 1 175 ? -5.504 2.795 6.988 1.00 95.81 175 LEU A C 1
ATOM 1391 O O . LEU A 1 175 ? -6.576 3.112 7.509 1.00 95.81 175 LEU A O 1
ATOM 1395 N N . ALA A 1 176 ? -4.436 2.451 7.713 1.00 96.19 176 ALA A N 1
ATOM 1396 C CA . ALA A 1 176 ? -4.428 2.481 9.174 1.00 96.19 176 ALA A CA 1
ATOM 1397 C C . ALA A 1 176 ? -4.738 3.891 9.694 1.00 96.19 176 ALA A C 1
ATOM 1399 O O . ALA A 1 176 ? -5.616 4.056 10.542 1.00 96.19 176 ALA A O 1
ATOM 1400 N N . LYS A 1 177 ? -4.084 4.911 9.124 1.00 95.81 177 LYS A N 1
ATOM 1401 C CA . LYS A 1 177 ? -4.326 6.322 9.443 1.00 95.81 177 LYS A CA 1
ATOM 1402 C C . LYS A 1 177 ? -5.782 6.721 9.188 1.00 95.81 177 LYS A C 1
ATOM 1404 O O . LYS A 1 177 ? -6.429 7.225 10.100 1.00 95.81 177 LYS A O 1
ATOM 1409 N N . ALA A 1 178 ? -6.317 6.422 8.003 1.00 94.44 178 ALA A N 1
ATOM 1410 C CA . ALA A 1 178 ? -7.709 6.718 7.660 1.00 94.44 178 ALA A CA 1
ATOM 1411 C C . ALA A 1 178 ? -8.706 6.011 8.597 1.00 94.44 178 ALA A C 1
ATOM 1413 O O . ALA A 1 178 ? -9.717 6.593 8.978 1.00 94.44 178 ALA A O 1
ATOM 1414 N N . THR A 1 179 ? -8.411 4.775 9.013 1.00 93.06 179 THR A N 1
ATOM 1415 C CA . THR A 1 179 ? -9.263 4.013 9.941 1.00 93.06 179 THR A CA 1
ATOM 1416 C C . THR A 1 179 ? -9.253 4.620 11.343 1.00 93.06 179 THR A C 1
ATOM 1418 O O . THR A 1 179 ? -10.309 4.756 11.958 1.00 93.06 179 THR A O 1
ATOM 1421 N N . ILE A 1 180 ? -8.075 5.007 11.841 1.00 91.00 180 ILE A N 1
ATOM 1422 C CA . ILE A 1 180 ? -7.913 5.683 13.134 1.00 91.00 180 ILE A CA 1
ATOM 1423 C C . ILE A 1 180 ? -8.659 7.025 13.144 1.00 91.00 180 ILE A C 1
ATOM 1425 O O . ILE A 1 180 ? -9.346 7.328 14.118 1.00 91.00 180 ILE A O 1
ATOM 1429 N N . GLU A 1 181 ? -8.548 7.805 12.065 1.00 90.44 181 GLU A N 1
ATOM 1430 C CA . GLU A 1 181 ? -9.236 9.093 11.904 1.00 90.44 181 GLU A CA 1
ATOM 1431 C C . GLU A 1 181 ? -10.759 8.920 11.831 1.00 90.44 181 GLU A C 1
ATOM 1433 O O . GLU A 1 181 ? -11.479 9.573 12.580 1.00 90.44 181 GLU A O 1
ATOM 1438 N N . HIS A 1 182 ? -11.250 7.998 10.997 1.00 88.88 182 HIS A N 1
ATOM 1439 C CA . HIS A 1 182 ? -12.683 7.727 10.837 1.00 88.88 182 HIS A CA 1
ATOM 1440 C C . HIS A 1 182 ? -13.340 7.215 12.127 1.00 88.88 182 HIS A C 1
ATOM 1442 O O . HIS A 1 182 ? -14.509 7.491 12.382 1.00 88.88 182 HIS A O 1
ATOM 1448 N N . ARG A 1 183 ? -12.612 6.441 12.939 1.00 85.94 183 ARG A N 1
ATOM 1449 C CA . ARG A 1 183 ? -13.106 5.938 14.232 1.00 85.94 183 ARG A CA 1
ATOM 1450 C C . ARG A 1 183 ? -12.838 6.886 15.399 1.00 85.94 183 ARG A C 1
ATOM 1452 O O . ARG A 1 183 ? -13.203 6.557 16.518 1.00 85.94 183 ARG A O 1
ATOM 1459 N N . HIS A 1 184 ? -12.203 8.033 15.157 1.00 84.00 184 HIS A N 1
ATOM 1460 C CA . HIS A 1 184 ? -11.850 9.001 16.197 1.00 84.00 184 HIS A CA 1
ATOM 1461 C C . HIS A 1 184 ? -11.079 8.376 17.376 1.00 84.00 184 HIS A C 1
ATOM 1463 O O . HIS A 1 184 ? -11.326 8.701 18.536 1.00 84.00 184 HIS A O 1
ATOM 1469 N N . LEU A 1 185 ? -10.138 7.466 17.090 1.00 82.88 185 LEU A N 1
ATOM 1470 C CA . LEU A 1 185 ? -9.380 6.795 18.150 1.00 82.88 185 LEU A CA 1
ATOM 1471 C C . LEU A 1 185 ? -8.380 7.764 18.791 1.00 82.88 185 LEU A C 1
ATOM 1473 O O . LEU A 1 185 ? -7.483 8.297 18.123 1.00 82.88 185 LEU A O 1
ATOM 1477 N N . ASN A 1 186 ? -8.496 7.932 20.106 1.00 82.94 186 ASN A N 1
ATOM 1478 C CA . ASN A 1 186 ? -7.593 8.745 20.918 1.00 82.94 186 ASN A CA 1
ATOM 1479 C C . ASN A 1 186 ? -6.330 7.948 21.276 1.00 82.94 186 ASN A C 1
ATOM 1481 O O . ASN A 1 186 ? -6.186 7.445 22.384 1.00 82.94 186 ASN A O 1
ATOM 1485 N N . LEU A 1 187 ? -5.437 7.796 20.295 1.00 84.50 187 LEU A N 1
ATOM 1486 C CA . LEU A 1 187 ? -4.188 7.038 20.425 1.00 84.50 187 LEU A CA 1
ATOM 1487 C C . LEU A 1 187 ? -2.990 7.941 20.709 1.00 84.50 187 LEU A C 1
ATOM 1489 O O . LEU A 1 187 ? -2.854 8.993 20.070 1.00 84.50 187 LEU A O 1
ATOM 1493 N N . THR A 1 188 ? -2.084 7.472 21.571 1.00 85.94 188 THR A N 1
ATOM 1494 C CA . THR A 1 188 ? -0.804 8.139 21.853 1.00 85.94 188 THR A CA 1
ATOM 1495 C C . THR A 1 188 ? 0.101 8.142 20.614 1.00 85.94 188 THR A C 1
ATOM 1497 O O . THR A 1 188 ? -0.054 7.312 19.712 1.00 85.94 188 THR A O 1
ATOM 1500 N N . ALA A 1 189 ? 1.081 9.050 20.552 1.00 86.75 189 ALA A N 1
ATOM 1501 C CA . ALA A 1 189 ? 2.051 9.077 19.452 1.00 86.75 189 ALA A CA 1
ATOM 1502 C C . ALA A 1 189 ? 2.828 7.750 19.330 1.00 86.75 189 ALA A C 1
ATOM 1504 O O . ALA A 1 189 ? 2.989 7.229 18.224 1.00 86.75 189 ALA A O 1
ATOM 1505 N N . ALA A 1 190 ? 3.220 7.157 20.464 1.00 85.69 190 ALA A N 1
ATOM 1506 C CA . ALA A 1 190 ? 3.895 5.861 20.513 1.00 85.69 190 ALA A CA 1
ATOM 1507 C C . ALA A 1 190 ? 3.005 4.722 19.979 1.00 85.69 190 ALA A C 1
ATOM 1509 O O . ALA A 1 190 ? 3.441 3.952 19.125 1.00 85.69 190 ALA A O 1
ATOM 1510 N N . GLN A 1 191 ? 1.731 4.663 20.392 1.00 88.19 191 GLN A N 1
ATOM 1511 C CA . GLN A 1 191 ? 0.775 3.674 19.875 1.00 88.19 191 GLN A CA 1
ATOM 1512 C C . GLN A 1 191 ? 0.569 3.822 18.367 1.00 88.19 191 GLN A C 1
ATOM 1514 O O . GLN A 1 191 ? 0.571 2.828 17.643 1.00 88.19 191 GLN A O 1
ATOM 1519 N N . ARG A 1 192 ? 0.421 5.057 17.867 1.00 92.56 192 ARG A N 1
ATOM 1520 C CA . ARG A 1 192 ? 0.298 5.318 16.424 1.00 92.56 192 ARG A CA 1
ATOM 1521 C C . ARG A 1 192 ? 1.537 4.842 15.669 1.00 92.56 192 ARG A C 1
ATOM 1523 O O . ARG A 1 192 ? 1.379 4.176 14.648 1.00 92.56 192 ARG A O 1
ATOM 1530 N N . LYS A 1 193 ? 2.745 5.133 16.174 1.00 92.88 193 LYS A N 1
ATOM 1531 C CA . LYS A 1 193 ? 4.022 4.684 15.581 1.00 92.88 193 LYS A CA 1
ATOM 1532 C C . LYS A 1 193 ? 4.055 3.157 15.456 1.00 92.88 193 LYS A C 1
ATOM 1534 O O . LYS A 1 193 ? 4.315 2.649 14.365 1.00 92.88 193 LYS A O 1
ATOM 1539 N N . GLU A 1 194 ? 3.703 2.434 16.518 1.00 92.62 194 GLU A N 1
ATOM 1540 C CA . GLU A 1 194 ? 3.669 0.965 16.518 1.00 92.62 194 GLU A CA 1
ATOM 1541 C C . GLU A 1 194 ? 2.578 0.384 15.605 1.00 92.62 194 GLU A C 1
ATOM 1543 O O . GLU A 1 194 ? 2.848 -0.534 14.831 1.00 92.62 194 GLU A O 1
ATOM 1548 N N . ILE A 1 195 ? 1.369 0.955 15.603 1.00 93.88 195 ILE A N 1
ATOM 1549 C CA . ILE A 1 195 ? 0.280 0.524 14.710 1.00 93.88 195 ILE A CA 1
ATOM 1550 C C . ILE A 1 195 ? 0.667 0.718 13.244 1.00 93.88 195 ILE A C 1
ATOM 1552 O O . ILE A 1 195 ? 0.445 -0.176 12.428 1.00 93.88 195 ILE A O 1
ATOM 1556 N N . TYR A 1 196 ? 1.256 1.862 12.889 1.00 96.69 196 TYR A N 1
ATOM 1557 C CA . TYR A 1 196 ? 1.695 2.122 11.517 1.00 96.69 196 TYR A CA 1
ATOM 1558 C C . TYR A 1 196 ? 2.813 1.169 11.099 1.00 96.69 196 TYR A C 1
ATOM 1560 O O . TYR A 1 196 ? 2.759 0.617 10.002 1.00 96.69 196 TYR A O 1
ATOM 1568 N N . LYS A 1 197 ? 3.782 0.907 11.982 1.00 95.81 197 LYS A N 1
ATOM 1569 C CA . LYS A 1 197 ? 4.841 -0.082 11.745 1.00 95.81 197 LYS A CA 1
ATOM 1570 C C . LYS A 1 197 ? 4.265 -1.485 11.536 1.00 95.81 197 LYS A C 1
ATOM 1572 O O . LYS A 1 197 ? 4.636 -2.170 10.585 1.00 95.81 197 LYS A O 1
ATOM 1577 N N . ALA A 1 198 ? 3.315 -1.902 12.370 1.00 95.06 198 ALA A N 1
ATOM 1578 C CA . ALA A 1 198 ? 2.642 -3.189 12.232 1.00 95.06 198 ALA A CA 1
ATOM 1579 C C . ALA A 1 198 ? 1.816 -3.280 10.938 1.00 95.06 198 ALA A C 1
ATOM 1581 O O . ALA A 1 198 ? 1.852 -4.308 10.260 1.00 95.06 198 ALA A O 1
ATOM 1582 N N . ALA A 1 199 ? 1.111 -2.211 10.558 1.00 96.56 199 ALA A N 1
ATOM 1583 C CA . ALA A 1 199 ? 0.349 -2.142 9.311 1.00 96.56 199 ALA A CA 1
ATOM 1584 C C . ALA A 1 199 ? 1.250 -2.234 8.075 1.00 96.56 199 ALA A C 1
ATOM 1586 O O . ALA A 1 199 ? 0.943 -3.002 7.162 1.00 96.56 199 ALA A O 1
ATOM 1587 N N . ALA A 1 200 ? 2.377 -1.516 8.067 1.00 96.12 200 ALA A N 1
ATOM 1588 C CA . ALA A 1 200 ? 3.370 -1.579 6.995 1.00 96.12 200 ALA A CA 1
ATOM 1589 C C . ALA A 1 200 ? 3.882 -3.013 6.777 1.00 96.12 200 ALA A C 1
ATOM 1591 O O . ALA A 1 200 ? 3.950 -3.476 5.644 1.00 96.12 200 ALA A O 1
ATOM 1592 N N . ASN A 1 201 ? 4.158 -3.737 7.864 1.00 95.50 201 ASN A N 1
ATOM 1593 C CA . ASN A 1 201 ? 4.734 -5.084 7.821 1.00 95.50 201 ASN A CA 1
ATOM 1594 C C . ASN A 1 201 ? 3.702 -6.210 7.626 1.00 95.50 201 ASN A C 1
ATOM 1596 O O . ASN A 1 201 ? 4.075 -7.379 7.538 1.00 95.50 201 ASN A O 1
ATOM 1600 N N . THR A 1 202 ? 2.404 -5.898 7.599 1.00 96.12 202 THR A N 1
ATOM 1601 C CA . THR A 1 202 ? 1.351 -6.910 7.453 1.00 96.12 202 THR A CA 1
ATOM 1602 C C . THR A 1 202 ? 0.962 -7.080 5.988 1.00 96.12 202 THR A C 1
ATOM 1604 O O . THR A 1 202 ? 0.669 -6.112 5.291 1.00 96.12 202 THR A O 1
ATOM 1607 N N . ASN A 1 203 ? 0.859 -8.326 5.524 1.00 96.44 203 ASN A N 1
ATOM 1608 C CA . ASN A 1 203 ? 0.335 -8.630 4.194 1.00 96.44 203 ASN A CA 1
ATOM 1609 C C . ASN A 1 203 ? -1.205 -8.527 4.170 1.00 96.44 203 ASN A C 1
ATOM 1611 O O . ASN A 1 203 ? -1.915 -9.508 4.399 1.00 96.44 203 ASN A O 1
ATOM 1615 N N . ILE A 1 204 ? -1.728 -7.320 3.936 1.00 97.31 204 ILE A N 1
ATOM 1616 C CA . ILE A 1 204 ? -3.171 -7.044 3.892 1.00 97.31 204 ILE A CA 1
ATOM 1617 C C . ILE A 1 204 ? -3.715 -7.277 2.477 1.00 97.31 204 ILE A C 1
ATOM 1619 O O . ILE A 1 204 ? -3.240 -6.687 1.510 1.00 97.31 204 ILE A O 1
ATOM 1623 N N . SER A 1 205 ? -4.760 -8.103 2.363 1.00 97.88 205 SER A N 1
ATOM 1624 C CA . SER A 1 205 ? -5.524 -8.260 1.120 1.00 97.88 205 SER A CA 1
ATOM 1625 C C . SER A 1 205 ? -6.478 -7.085 0.912 1.00 97.88 205 SER A C 1
ATOM 1627 O O . SER A 1 205 ? -7.214 -6.728 1.831 1.00 97.88 205 SER A O 1
ATOM 1629 N N . TYR A 1 206 ? -6.519 -6.517 -0.296 1.00 98.25 206 TYR A N 1
ATOM 1630 C CA . TYR A 1 206 ? -7.404 -5.389 -0.641 1.00 98.25 206 TYR A CA 1
ATOM 1631 C C . TYR A 1 206 ? -8.789 -5.803 -1.152 1.00 98.25 206 TYR A C 1
ATOM 1633 O O . TYR A 1 206 ? -9.602 -4.958 -1.536 1.00 98.25 206 TYR A O 1
ATOM 1641 N N . VAL A 1 207 ? -9.092 -7.102 -1.128 1.00 97.75 207 VAL A N 1
ATOM 1642 C CA . VAL A 1 207 ? -10.431 -7.622 -1.432 1.00 97.75 207 VAL A CA 1
ATOM 1643 C C . VAL A 1 207 ? -11.445 -7.090 -0.417 1.00 97.75 207 VAL A C 1
ATOM 1645 O O . VAL A 1 207 ? -11.163 -7.026 0.776 1.00 97.75 207 VAL A O 1
ATOM 1648 N N . LYS A 1 208 ? -12.641 -6.725 -0.887 1.00 97.19 208 LYS A N 1
ATOM 1649 C CA . LYS A 1 208 ? -13.710 -6.125 -0.076 1.00 97.19 208 LYS A CA 1
ATOM 1650 C C . LYS A 1 208 ? -13.912 -6.848 1.269 1.00 97.19 208 LYS A C 1
ATOM 1652 O O . LYS A 1 208 ? -14.095 -8.063 1.296 1.00 97.19 208 LYS A O 1
ATOM 1657 N N . GLY A 1 209 ? -13.926 -6.085 2.362 1.00 94.06 209 GLY A N 1
ATOM 1658 C CA . GLY A 1 209 ? -14.086 -6.538 3.750 1.00 94.06 209 GLY A CA 1
ATOM 1659 C C . GLY A 1 209 ? -12.782 -6.908 4.469 1.00 94.06 209 GLY A C 1
ATOM 1660 O O . GLY A 1 209 ? -12.693 -6.741 5.685 1.00 94.06 209 GLY A O 1
ATOM 1661 N N . MET A 1 210 ? -11.750 -7.344 3.740 1.00 96.38 210 MET A N 1
ATOM 1662 C CA . MET A 1 210 ? -10.484 -7.798 4.331 1.00 96.38 210 MET A CA 1
ATOM 1663 C C . MET A 1 210 ? -9.657 -6.662 4.965 1.00 96.38 210 MET A C 1
ATOM 1665 O O . MET A 1 210 ? -9.180 -6.856 6.086 1.00 96.38 210 MET A O 1
ATOM 1669 N N . PRO A 1 211 ? -9.514 -5.467 4.344 1.00 96.75 211 PRO A N 1
ATOM 1670 C CA . PRO A 1 211 ? -8.667 -4.409 4.895 1.00 96.75 211 PRO A CA 1
ATOM 1671 C C . PRO A 1 211 ? -9.125 -3.913 6.265 1.00 96.75 211 PRO A C 1
ATOM 1673 O O . PRO A 1 211 ? -8.325 -3.839 7.195 1.00 96.75 211 PRO A O 1
ATOM 1676 N N . ASN A 1 212 ? -10.422 -3.632 6.419 1.00 92.50 212 ASN A N 1
ATOM 1677 C CA . ASN A 1 212 ? -10.970 -3.111 7.673 1.00 92.50 212 ASN A CA 1
ATOM 1678 C C . ASN A 1 212 ? -10.809 -4.124 8.814 1.00 92.50 212 ASN A C 1
ATOM 1680 O O . ASN A 1 212 ? -10.470 -3.739 9.933 1.00 92.50 212 ASN A O 1
ATOM 1684 N N . SER A 1 213 ? -11.014 -5.415 8.530 1.00 93.62 213 SER A N 1
ATOM 1685 C CA . SER A 1 213 ? -10.810 -6.491 9.505 1.00 93.62 213 SER A CA 1
ATOM 1686 C C . SER A 1 213 ? -9.341 -6.597 9.922 1.00 93.62 213 SER A C 1
ATOM 1688 O O . SER A 1 213 ? -9.047 -6.582 11.118 1.00 93.62 213 SER A O 1
ATOM 1690 N N . ALA A 1 214 ? -8.414 -6.606 8.958 1.00 96.38 214 ALA A N 1
ATOM 1691 C CA . ALA A 1 214 ? -6.980 -6.691 9.228 1.00 96.38 214 ALA A CA 1
ATOM 1692 C C . ALA A 1 214 ? -6.481 -5.506 10.071 1.00 96.38 214 ALA A C 1
ATOM 1694 O O . ALA A 1 214 ? -5.832 -5.710 11.096 1.00 96.38 214 ALA A O 1
ATOM 1695 N N . ILE A 1 215 ? -6.837 -4.275 9.693 1.00 95.50 215 ILE A N 1
ATOM 1696 C CA . ILE A 1 215 ? -6.450 -3.069 10.437 1.00 95.50 215 ILE A CA 1
ATOM 1697 C C . ILE A 1 215 ? -7.071 -3.043 11.834 1.00 95.50 215 ILE A C 1
ATOM 1699 O O . ILE A 1 215 ? -6.376 -2.713 12.790 1.00 95.50 215 ILE A O 1
ATOM 1703 N N . SER A 1 216 ? -8.337 -3.445 11.987 1.00 91.62 216 SER A N 1
ATOM 1704 C CA . SER A 1 216 ? -8.962 -3.553 13.317 1.00 91.62 216 SER A CA 1
ATOM 1705 C C . SER A 1 216 ? -8.210 -4.548 14.201 1.00 91.62 216 SER A C 1
ATOM 1707 O O . SER A 1 216 ? -7.948 -4.262 15.367 1.00 91.62 216 SER A O 1
ATOM 1709 N N . GLY A 1 217 ? -7.807 -5.688 13.630 1.00 91.19 217 GLY A N 1
ATOM 1710 C CA . GLY A 1 217 ? -6.989 -6.685 14.314 1.00 91.19 217 GLY A CA 1
ATOM 1711 C C . GLY A 1 217 ? -5.636 -6.128 14.757 1.00 91.19 217 GLY A C 1
ATOM 1712 O O . GLY A 1 217 ? -5.213 -6.390 15.878 1.00 91.19 217 GLY A O 1
ATOM 1713 N N . ILE A 1 218 ? -4.978 -5.315 13.926 1.00 94.00 218 ILE A N 1
ATOM 1714 C CA . ILE A 1 218 ? -3.727 -4.638 14.299 1.00 94.00 218 ILE A CA 1
ATOM 1715 C C . ILE A 1 218 ? -3.971 -3.648 15.438 1.00 94.00 218 ILE A C 1
ATOM 1717 O O . ILE A 1 218 ? -3.299 -3.739 16.458 1.00 94.00 218 ILE A O 1
ATOM 1721 N N . ILE A 1 219 ? -4.952 -2.752 15.304 1.00 91.31 219 ILE A N 1
ATOM 1722 C CA . ILE A 1 219 ? -5.274 -1.733 16.315 1.00 91.31 219 ILE A CA 1
ATOM 1723 C C . ILE A 1 219 ? -5.567 -2.388 17.670 1.00 91.31 219 ILE A C 1
ATOM 1725 O O . ILE A 1 219 ? -5.003 -1.976 18.678 1.00 91.31 219 ILE A O 1
ATOM 1729 N N . SER A 1 220 ? -6.362 -3.462 17.692 1.00 88.38 220 SER A N 1
ATOM 1730 C CA . SER A 1 220 ? -6.742 -4.159 18.930 1.00 88.38 220 SER A CA 1
ATOM 1731 C C . SER A 1 220 ? -5.570 -4.754 19.725 1.00 88.38 220 SER A C 1
ATOM 1733 O O . SER A 1 220 ? -5.733 -5.057 20.900 1.00 88.38 220 SER A O 1
ATOM 1735 N N . LYS A 1 221 ? -4.386 -4.915 19.113 1.00 88.69 221 LYS A N 1
ATOM 1736 C CA . LYS A 1 221 ? -3.170 -5.371 19.812 1.00 88.69 221 LYS A CA 1
ATOM 1737 C C . LYS A 1 221 ? -2.475 -4.262 20.600 1.00 88.69 221 LYS A C 1
ATOM 1739 O O . LYS A 1 221 ? -1.716 -4.564 21.511 1.00 88.69 221 LYS A O 1
ATOM 1744 N N . TYR A 1 222 ? -2.688 -3.006 20.212 1.00 85.75 222 TYR A N 1
ATOM 1745 C CA . TYR A 1 222 ? -1.995 -1.839 20.771 1.00 85.75 222 TYR A CA 1
ATOM 1746 C C . TYR A 1 222 ? -2.928 -0.909 21.547 1.00 85.75 222 TYR A C 1
ATOM 1748 O O . TYR A 1 222 ? -2.463 -0.036 22.281 1.00 85.75 222 TYR A O 1
ATOM 1756 N N . VAL A 1 223 ? -4.236 -1.082 21.369 1.00 81.19 223 VAL A N 1
ATOM 1757 C CA . VAL A 1 223 ? -5.266 -0.358 22.102 1.00 81.19 223 VAL A CA 1
ATOM 1758 C C . VAL A 1 223 ? -5.766 -1.246 23.220 1.00 81.19 223 VAL A C 1
ATOM 1760 O O . VAL A 1 223 ? -6.491 -2.211 22.978 1.00 81.19 223 VAL A O 1
ATOM 1763 N N . ASP A 1 224 ? -5.395 -0.889 24.445 1.00 73.06 224 ASP A N 1
ATOM 1764 C CA . ASP A 1 224 ? -6.144 -1.353 25.596 1.00 73.06 224 ASP A CA 1
ATOM 1765 C C . ASP A 1 224 ? -7.451 -0.566 25.654 1.00 73.06 224 ASP A C 1
ATOM 1767 O O . ASP A 1 224 ? -7.481 0.665 25.665 1.00 73.06 224 ASP A O 1
ATOM 1771 N N . HIS A 1 225 ? -8.549 -1.299 25.628 1.00 69.62 225 HIS A N 1
ATOM 1772 C CA . HIS A 1 225 ? -9.876 -0.726 25.724 1.00 69.62 225 HIS A CA 1
ATOM 1773 C C . HIS A 1 225 ? -10.271 -0.424 27.180 1.00 69.62 225 HIS A C 1
ATOM 1775 O O . HIS A 1 225 ? -11.330 0.167 27.416 1.00 69.62 225 HIS A O 1
ATOM 1781 N N . GLY A 1 226 ? -9.444 -0.831 28.147 1.00 69.00 226 GLY A N 1
ATOM 1782 C CA . GLY A 1 226 ? -9.755 -0.810 29.566 1.00 69.00 226 GLY A CA 1
ATOM 1783 C C . GLY A 1 226 ? -10.933 -1.724 29.894 1.00 69.00 226 GLY A C 1
ATOM 1784 O O . GLY A 1 226 ? -11.333 -2.607 29.121 1.00 69.00 226 GLY A O 1
ATOM 1785 N N . ASN A 1 227 ? -11.554 -1.500 31.051 1.00 78.50 227 ASN A N 1
ATOM 1786 C CA . ASN A 1 227 ? -12.665 -2.330 31.509 1.00 78.50 227 ASN A CA 1
ATOM 1787 C C . ASN A 1 227 ? -14.017 -1.887 30.909 1.00 78.50 227 ASN A C 1
ATOM 1789 O O . ASN A 1 227 ? -14.912 -1.418 31.616 1.00 78.50 227 ASN A O 1
ATOM 1793 N N . ILE A 1 228 ? -14.181 -2.057 29.587 1.00 83.06 228 ILE A N 1
ATOM 1794 C CA . ILE A 1 228 ? -15.459 -1.800 28.887 1.00 83.06 228 ILE A CA 1
ATOM 1795 C C . ILE A 1 228 ? -16.600 -2.614 29.503 1.00 83.06 228 ILE A C 1
ATOM 1797 O O . ILE A 1 228 ? -17.718 -2.113 29.589 1.00 83.06 228 ILE A O 1
ATOM 1801 N N . HIS A 1 229 ? -16.332 -3.840 29.960 1.00 84.06 229 HIS A N 1
ATOM 1802 C CA . HIS A 1 229 ? -17.341 -4.670 30.619 1.00 84.06 229 HIS A CA 1
ATOM 1803 C C . HIS A 1 229 ? -17.941 -3.950 31.832 1.00 84.06 229 HIS A C 1
ATOM 1805 O O . HIS A 1 229 ? -19.153 -3.767 31.886 1.00 84.06 229 HIS A O 1
ATOM 1811 N N . ARG A 1 230 ? -17.098 -3.406 32.719 1.00 84.31 230 ARG A N 1
ATOM 1812 C CA . ARG A 1 230 ? -17.538 -2.613 33.877 1.00 84.31 230 ARG A CA 1
ATOM 1813 C C . ARG A 1 230 ? -18.319 -1.362 33.475 1.00 84.31 230 ARG A C 1
ATOM 1815 O O . ARG A 1 230 ? -19.257 -0.995 34.173 1.00 84.31 230 ARG A O 1
ATOM 1822 N N . LEU A 1 231 ? -17.949 -0.694 32.380 1.00 85.62 231 LEU A N 1
ATOM 1823 C CA . LEU A 1 231 ? -18.692 0.472 31.883 1.00 85.62 231 LEU A CA 1
ATOM 1824 C C . LEU A 1 231 ? -20.099 0.082 31.406 1.00 85.62 231 LEU A C 1
ATOM 1826 O O . LEU A 1 231 ? -21.072 0.742 31.763 1.00 85.62 231 LEU A O 1
ATOM 1830 N N . VAL A 1 232 ? -20.208 -1.006 30.640 1.00 88.75 232 VAL A N 1
ATOM 1831 C CA . VAL A 1 232 ? -21.497 -1.549 30.192 1.00 88.75 232 VAL A CA 1
ATOM 1832 C C . VAL A 1 232 ? -22.337 -1.989 31.387 1.00 88.75 232 VAL A C 1
ATOM 1834 O O . VAL A 1 232 ? -23.524 -1.679 31.436 1.00 88.75 232 VAL A O 1
ATOM 1837 N N . ASP A 1 233 ? -21.732 -2.647 32.372 1.00 87.25 233 ASP A N 1
ATOM 1838 C CA . ASP A 1 233 ? -22.443 -3.090 33.567 1.00 87.25 233 ASP A CA 1
ATOM 1839 C C . ASP A 1 233 ? -22.987 -1.910 34.374 1.00 87.25 233 ASP A C 1
ATOM 1841 O O . ASP A 1 233 ? -24.190 -1.870 34.633 1.00 87.25 233 ASP A O 1
ATOM 1845 N N . LYS A 1 234 ? -22.159 -0.889 34.637 1.00 87.19 234 LYS A N 1
ATOM 1846 C CA . LYS A 1 234 ? -22.589 0.354 35.299 1.00 87.19 234 LYS A CA 1
ATOM 1847 C C . LYS A 1 234 ? -23.715 1.066 34.552 1.00 87.19 234 LYS A C 1
ATOM 1849 O O . LYS A 1 234 ? -24.592 1.648 35.180 1.00 87.19 234 LYS A O 1
ATOM 1854 N N . PHE A 1 235 ? -23.701 1.029 33.221 1.00 89.62 235 PHE A N 1
ATOM 1855 C CA . PHE A 1 235 ? -24.751 1.634 32.405 1.00 89.62 235 PHE A CA 1
ATOM 1856 C C . PHE A 1 235 ? -26.098 0.906 32.529 1.00 89.62 235 PHE A C 1
ATOM 1858 O O . PHE A 1 235 ? -27.140 1.549 32.529 1.00 89.62 235 PHE A O 1
ATOM 1865 N N . PHE A 1 236 ? -26.109 -0.420 32.683 1.00 88.81 236 PHE A N 1
ATOM 1866 C CA . PHE A 1 236 ? -27.351 -1.142 32.990 1.00 88.81 236 PHE A CA 1
ATOM 1867 C C . PHE A 1 236 ? -27.759 -1.013 34.464 1.00 88.81 236 PHE A C 1
ATOM 1869 O O . PHE A 1 236 ? -28.946 -1.055 34.775 1.00 88.81 236 PHE A O 1
ATOM 1876 N N . GLU A 1 237 ? -26.796 -0.856 35.372 1.00 88.62 237 GLU A N 1
ATOM 1877 C CA . GLU A 1 237 ? -27.039 -0.643 36.805 1.00 88.62 237 GLU A CA 1
ATOM 1878 C C . GLU A 1 237 ? -27.561 0.762 37.129 1.00 88.62 237 GLU A C 1
ATOM 1880 O O . GLU A 1 237 ? -28.238 0.931 38.140 1.00 88.62 237 GLU A O 1
ATOM 1885 N N . SER A 1 238 ? -27.308 1.762 36.275 1.00 88.62 238 SER A N 1
ATOM 1886 C CA . SER A 1 238 ? -27.807 3.133 36.472 1.00 88.62 238 SER A CA 1
ATOM 1887 C C . SER A 1 238 ? -29.336 3.235 36.434 1.00 88.62 238 SER A C 1
ATOM 1889 O O . SER A 1 238 ? -29.897 4.233 36.884 1.00 88.62 238 SER A O 1
ATOM 1891 N N . GLY A 1 239 ? -30.020 2.213 35.904 1.00 84.75 239 GLY A N 1
ATOM 1892 C CA . GLY A 1 239 ? -31.475 2.180 35.773 1.00 84.75 239 GLY A CA 1
ATOM 1893 C C . GLY A 1 239 ? -32.021 3.019 34.614 1.00 84.75 239 GLY A C 1
ATOM 1894 O O . GLY A 1 239 ? -33.237 3.122 34.469 1.00 84.75 239 GLY A O 1
ATOM 1895 N N . GLU A 1 240 ? -31.158 3.590 33.765 1.00 85.50 240 GLU A N 1
ATOM 1896 C CA . GLU A 1 240 ? -31.578 4.320 32.556 1.00 85.50 240 GLU A CA 1
ATOM 1897 C C . GLU A 1 240 ? -32.207 3.399 31.498 1.00 85.50 240 GLU A C 1
ATOM 1899 O O . GLU A 1 240 ? -33.019 3.835 30.679 1.00 85.50 240 GLU A O 1
ATOM 1904 N N . ILE A 1 241 ? -31.864 2.109 31.531 1.00 82.62 241 ILE A N 1
ATOM 1905 C CA . ILE A 1 241 ? -32.469 1.063 30.707 1.00 82.62 241 ILE A CA 1
ATOM 1906 C C . ILE A 1 241 ? -33.105 0.022 31.621 1.00 82.62 241 ILE A C 1
ATOM 1908 O O . ILE A 1 241 ? -32.543 -0.348 32.647 1.00 82.62 241 ILE A O 1
ATOM 1912 N N . ASP A 1 242 ? -34.260 -0.493 31.202 1.00 86.06 242 ASP A N 1
ATOM 1913 C CA . ASP A 1 242 ? -34.905 -1.649 31.821 1.00 86.06 242 ASP A CA 1
ATOM 1914 C C . ASP A 1 242 ? -33.902 -2.817 32.001 1.00 86.06 242 ASP A C 1
ATOM 1916 O O . ASP A 1 242 ? -33.428 -3.374 30.997 1.00 86.06 242 ASP A O 1
ATOM 1920 N N . PRO A 1 243 ? -33.593 -3.227 33.249 1.00 80.25 243 PRO A N 1
ATOM 1921 C CA . PRO A 1 243 ? -32.630 -4.288 33.537 1.00 80.25 243 PRO A CA 1
ATOM 1922 C C . PRO A 1 243 ? -32.968 -5.615 32.856 1.00 80.25 243 PRO A C 1
ATOM 1924 O O . PRO A 1 243 ? -32.061 -6.370 32.499 1.00 80.25 243 PRO A O 1
ATOM 1927 N N . ALA A 1 244 ? -34.256 -5.887 32.608 1.00 85.50 244 ALA A N 1
ATOM 1928 C CA . ALA A 1 244 ? -34.703 -7.102 31.931 1.00 85.50 244 ALA A CA 1
ATOM 1929 C C . ALA A 1 244 ? -34.216 -7.185 30.473 1.00 85.50 244 ALA A C 1
ATOM 1931 O O . ALA A 1 244 ? -34.098 -8.277 29.916 1.00 85.50 244 ALA A O 1
ATOM 1932 N N . LYS A 1 245 ? -33.886 -6.044 29.852 1.00 86.56 245 LYS A N 1
ATOM 1933 C CA . LYS A 1 245 ? -33.321 -5.982 28.494 1.00 86.56 245 LYS A CA 1
ATOM 1934 C C . LYS A 1 245 ? -31.807 -6.202 28.473 1.00 86.56 245 LYS A C 1
ATOM 1936 O O . LYS A 1 245 ? -31.258 -6.564 27.433 1.00 86.56 245 LYS A O 1
ATOM 1941 N N . GLY A 1 246 ? -31.133 -6.038 29.611 1.00 84.75 246 GLY A N 1
ATOM 1942 C CA . GLY A 1 246 ? -29.685 -6.187 29.769 1.00 84.75 246 GLY A CA 1
ATOM 1943 C C . GLY A 1 246 ? -29.215 -7.636 29.875 1.00 84.75 246 GLY A C 1
ATOM 1944 O O . GLY A 1 246 ? -28.447 -7.960 30.782 1.00 84.75 246 GLY A O 1
ATOM 1945 N N . THR A 1 247 ? -29.670 -8.514 28.976 1.00 91.56 247 THR A N 1
ATOM 1946 C CA . THR A 1 247 ? -29.222 -9.916 28.939 1.00 91.56 247 THR A CA 1
ATOM 1947 C C . THR A 1 247 ? -27.704 -10.008 28.709 1.00 91.56 247 THR A C 1
ATOM 1949 O O . THR A 1 247 ? -27.129 -9.116 28.077 1.00 91.56 247 THR A O 1
ATOM 1952 N N . PRO A 1 248 ? -27.029 -11.094 29.140 1.00 90.44 248 PRO A N 1
ATOM 1953 C CA . PRO A 1 248 ? -25.590 -11.265 28.911 1.00 90.44 248 PRO A CA 1
ATOM 1954 C C . PRO A 1 248 ? -25.184 -11.141 27.434 1.00 90.44 248 PRO A C 1
ATOM 1956 O O . PRO A 1 248 ? -24.133 -10.592 27.115 1.00 90.44 248 PRO A O 1
ATOM 1959 N N . GLN A 1 249 ? -26.046 -11.594 26.519 1.00 91.38 249 GLN A N 1
ATOM 1960 C CA . GLN A 1 249 ? -25.829 -11.493 25.074 1.00 91.38 249 GLN A CA 1
ATOM 1961 C C . GLN A 1 249 ? -25.860 -10.038 24.596 1.00 91.38 249 GLN A C 1
ATOM 1963 O O . GLN A 1 249 ? -24.979 -9.623 23.848 1.00 91.38 249 GLN A O 1
ATOM 1968 N N . VAL A 1 250 ? -26.834 -9.247 25.059 1.00 91.38 250 VAL A N 1
ATOM 1969 C CA . VAL A 1 250 ? -26.929 -7.815 24.732 1.00 91.38 250 VAL A CA 1
ATOM 1970 C C . VAL A 1 250 ? -25.738 -7.052 25.303 1.00 91.38 250 VAL A C 1
ATOM 1972 O O . VAL A 1 250 ? -25.130 -6.265 24.581 1.00 91.38 250 VAL A O 1
ATOM 1975 N N . ARG A 1 251 ? -25.344 -7.329 26.553 1.00 90.88 251 ARG A N 1
ATOM 1976 C CA . ARG A 1 251 ? -24.149 -6.726 27.166 1.00 90.88 251 ARG A CA 1
ATOM 1977 C C . ARG A 1 251 ? -22.896 -7.034 26.351 1.00 90.88 251 ARG A C 1
ATOM 1979 O O . ARG A 1 251 ? -22.147 -6.118 26.033 1.00 90.88 251 ARG A O 1
ATOM 1986 N N . GLN A 1 252 ? -22.705 -8.286 25.933 1.00 90.88 252 GLN A N 1
ATOM 1987 C CA . GLN A 1 252 ? -21.564 -8.667 25.099 1.00 90.88 252 GLN A CA 1
ATOM 1988 C C . GLN A 1 252 ? -21.589 -7.990 23.722 1.00 90.88 252 GLN A C 1
ATOM 1990 O O . GLN A 1 252 ? -20.545 -7.549 23.244 1.00 90.88 252 GLN A O 1
ATOM 1995 N N . LEU A 1 253 ? -22.760 -7.872 23.088 1.00 91.31 253 LEU A N 1
ATOM 1996 C CA . LEU A 1 253 ? -22.911 -7.134 21.831 1.00 91.31 253 LEU A CA 1
ATOM 1997 C C . LEU A 1 253 ? -22.568 -5.652 22.006 1.00 91.31 253 LEU A C 1
ATOM 1999 O O . LEU A 1 253 ? -21.870 -5.098 21.163 1.00 91.31 253 LEU A O 1
ATOM 2003 N N . MET A 1 254 ? -22.980 -5.034 23.115 1.00 89.69 254 MET A N 1
ATOM 2004 C CA . MET A 1 254 ? -22.598 -3.664 23.462 1.00 89.69 254 MET A CA 1
ATOM 2005 C C . MET A 1 254 ? -21.093 -3.534 23.678 1.00 89.69 254 MET A C 1
ATOM 2007 O O . MET A 1 254 ? -20.488 -2.632 23.115 1.00 89.69 254 MET A O 1
ATOM 2011 N N . VAL A 1 255 ? -20.461 -4.444 24.423 1.00 87.69 255 VAL A N 1
ATOM 2012 C CA . VAL A 1 255 ? -18.999 -4.444 24.605 1.00 87.69 255 VAL A CA 1
ATOM 2013 C C . VAL A 1 255 ? -18.287 -4.546 23.257 1.00 87.69 255 VAL A C 1
ATOM 2015 O O . VAL A 1 255 ? -17.361 -3.782 22.993 1.00 87.69 255 VAL A O 1
ATOM 2018 N N . ASN A 1 256 ? -18.722 -5.465 22.393 1.00 86.25 256 ASN A N 1
ATOM 2019 C CA . ASN A 1 256 ? -18.134 -5.646 21.068 1.00 86.25 256 ASN A CA 1
ATOM 2020 C C . ASN A 1 256 ? -18.310 -4.390 20.208 1.00 86.25 256 ASN A C 1
ATOM 2022 O O . ASN A 1 256 ? -17.348 -3.945 19.590 1.00 86.25 256 ASN A O 1
ATOM 2026 N N . PHE A 1 257 ? -19.500 -3.788 20.229 1.00 86.19 257 PHE A N 1
ATOM 2027 C CA . PHE A 1 257 ? -19.782 -2.535 19.537 1.00 86.19 257 PHE A CA 1
ATOM 2028 C C . PHE A 1 257 ? -18.902 -1.389 20.053 1.00 86.19 257 PHE A C 1
ATOM 2030 O O . PHE A 1 257 ? -18.296 -0.678 19.258 1.00 86.19 257 PHE A O 1
ATOM 2037 N N . LEU A 1 258 ? -18.757 -1.243 21.375 1.00 83.38 258 LEU A N 1
ATOM 2038 C CA . LEU A 1 258 ? -17.911 -0.218 21.995 1.00 83.38 258 LEU A CA 1
ATOM 2039 C C . LEU A 1 258 ? -16.426 -0.400 21.641 1.00 83.38 258 LEU A C 1
ATOM 2041 O O . LEU A 1 258 ? -15.735 0.582 21.377 1.00 83.38 258 LEU A O 1
ATOM 2045 N N . LYS A 1 259 ? -15.941 -1.645 21.564 1.00 80.44 259 LYS A N 1
ATOM 2046 C CA . LYS A 1 259 ? -14.595 -1.953 21.050 1.00 80.44 259 LYS A CA 1
ATOM 2047 C C . LYS A 1 259 ? -14.462 -1.619 19.567 1.00 80.44 259 LYS A C 1
ATOM 2049 O O . LYS A 1 259 ? -13.442 -1.079 19.151 1.00 80.44 259 LYS A O 1
ATOM 2054 N N . GLU A 1 260 ? -15.487 -1.913 18.771 1.00 77.19 260 GLU A N 1
ATOM 2055 C CA . GLU A 1 260 ? -15.488 -1.679 17.326 1.00 77.19 260 GLU A CA 1
ATOM 2056 C C . GLU A 1 260 ? -15.424 -0.187 16.981 1.00 77.19 260 GLU A C 1
ATOM 2058 O O . GLU A 1 260 ? -14.603 0.209 16.146 1.00 77.19 260 GLU A O 1
ATOM 2063 N N . ILE A 1 261 ? -16.216 0.645 17.669 1.00 76.25 261 ILE A N 1
ATOM 2064 C CA . ILE A 1 261 ? -16.132 2.111 17.558 1.00 76.25 261 ILE A CA 1
ATOM 2065 C C . ILE A 1 261 ? -14.868 2.672 18.220 1.00 76.25 261 ILE A C 1
ATOM 2067 O O . ILE A 1 261 ? -14.538 3.833 18.017 1.00 76.25 261 ILE A O 1
ATOM 2071 N N . GLY A 1 262 ? -14.157 1.844 18.990 1.00 67.12 262 GLY A N 1
ATOM 2072 C CA . GLY A 1 262 ? -12.874 2.176 19.586 1.00 67.12 262 GLY A CA 1
ATOM 2073 C C . GLY A 1 262 ? -12.952 3.073 20.811 1.00 67.12 262 GLY A C 1
ATOM 2074 O O . GLY A 1 262 ? -12.064 3.896 21.032 1.00 67.12 262 GLY A O 1
ATOM 2075 N N . LEU A 1 263 ? -13.996 2.896 21.622 1.00 77.31 263 LEU A N 1
ATOM 2076 C CA . LEU A 1 263 ? -14.055 3.494 22.948 1.00 77.31 263 LEU A CA 1
ATOM 2077 C C . LEU A 1 263 ? -12.881 2.971 23.789 1.00 77.31 263 LEU A C 1
ATOM 2079 O O . LEU A 1 263 ? -12.630 1.763 23.847 1.00 77.31 263 LEU A O 1
ATOM 2083 N N . ILE A 1 264 ? -12.183 3.891 24.448 1.00 74.56 264 ILE A N 1
ATOM 2084 C CA . ILE A 1 264 ? -11.133 3.597 25.423 1.00 74.56 264 ILE A CA 1
ATOM 2085 C C . ILE A 1 264 ? -11.655 4.060 26.779 1.00 74.56 264 ILE A C 1
ATOM 2087 O O . ILE A 1 264 ? -11.993 5.235 26.945 1.00 74.56 264 ILE A O 1
ATOM 2091 N N . VAL A 1 265 ? -11.761 3.137 27.733 1.00 75.50 265 VAL A N 1
ATOM 2092 C CA . VAL A 1 265 ? -12.166 3.453 29.105 1.00 75.50 265 VAL A CA 1
ATOM 2093 C C . VAL A 1 265 ? -10.894 3.613 29.934 1.00 75.50 265 VAL A C 1
ATOM 2095 O O . VAL A 1 265 ? -10.196 2.620 30.124 1.00 75.50 265 VAL A O 1
ATOM 2098 N N . PRO A 1 266 ? -10.561 4.824 30.419 1.00 68.06 266 PRO A N 1
ATOM 2099 C CA . PRO A 1 266 ? -9.397 4.997 31.280 1.00 68.06 266 PRO A CA 1
ATOM 2100 C C . PRO A 1 266 ? -9.567 4.157 32.549 1.00 68.06 266 PRO A C 1
ATOM 2102 O O . PRO A 1 266 ? -10.658 4.129 33.132 1.00 68.06 266 PRO A O 1
ATOM 2105 N N . GLU A 1 267 ? -8.503 3.475 32.973 1.00 65.88 267 GLU A N 1
ATOM 2106 C CA . GLU A 1 267 ? -8.506 2.789 34.260 1.00 65.88 267 GLU A CA 1
ATOM 2107 C C . GLU A 1 267 ? -8.648 3.828 35.378 1.00 65.88 267 GLU A C 1
ATOM 2109 O O . GLU A 1 267 ? -7.937 4.834 35.434 1.00 65.88 267 GLU A O 1
ATOM 2114 N N . ARG A 1 268 ? -9.643 3.605 36.238 1.00 64.38 268 ARG A N 1
ATOM 2115 C CA . ARG A 1 268 ? -9.818 4.349 37.481 1.00 64.38 268 ARG A CA 1
ATOM 2116 C C . ARG A 1 268 ? -9.615 3.385 38.631 1.00 64.38 268 ARG A C 1
ATOM 2118 O O . ARG A 1 268 ? -10.145 2.267 38.572 1.00 64.38 268 ARG A O 1
ATOM 2125 N N . ASP A 1 269 ? -8.879 3.826 39.637 1.00 60.03 269 ASP A N 1
ATOM 2126 C CA . ASP A 1 269 ? -8.710 3.091 40.885 1.00 60.03 269 ASP A CA 1
ATOM 2127 C C . ASP A 1 269 ? -10.032 3.027 41.668 1.00 60.03 269 ASP A C 1
ATOM 2129 O O . ASP A 1 269 ? -11.097 3.484 41.224 1.00 60.03 269 ASP A O 1
ATOM 2133 N N . GLU A 1 270 ? -9.990 2.350 42.813 1.00 55.91 270 GLU A N 1
ATOM 2134 C CA . GLU A 1 270 ? -11.141 2.187 43.697 1.00 55.91 270 GLU A CA 1
ATOM 2135 C C . GLU A 1 270 ? -11.585 3.524 44.314 1.00 55.91 270 GLU A C 1
ATOM 2137 O O . GLU A 1 270 ? -12.774 3.682 44.606 1.00 55.91 270 GLU A O 1
ATOM 2142 N N . GLU A 1 271 ? -10.685 4.509 44.410 1.00 60.53 271 GLU A N 1
ATOM 2143 C CA . GLU A 1 271 ? -10.979 5.884 44.826 1.00 60.53 271 GLU A CA 1
ATOM 2144 C C . GLU A 1 271 ? -11.595 6.758 43.715 1.00 60.53 271 GLU A C 1
ATOM 2146 O O . GLU A 1 271 ? -12.162 7.818 43.994 1.00 60.53 271 GLU A O 1
ATOM 2151 N N . GLY A 1 272 ? -11.573 6.299 42.462 1.00 58.75 272 GLY A N 1
ATOM 2152 C CA . GLY A 1 272 ? -12.140 7.010 41.318 1.00 58.75 272 GLY A CA 1
ATOM 2153 C C . GLY A 1 272 ? -11.211 8.060 40.708 1.00 58.75 272 GLY A C 1
ATOM 2154 O O . GLY A 1 272 ? -11.663 8.807 39.827 1.00 58.75 272 GLY A O 1
ATOM 2155 N N . GLU A 1 273 ? -9.945 8.098 41.121 1.00 52.75 273 GLU A N 1
ATOM 2156 C CA . GLU A 1 273 ? -8.898 8.863 40.458 1.00 52.75 273 GLU A CA 1
ATOM 2157 C C . GLU A 1 273 ? -8.504 8.179 39.142 1.00 52.75 273 GLU A C 1
ATOM 2159 O O . GLU A 1 273 ? -8.610 6.965 38.947 1.00 52.75 273 GLU A O 1
ATOM 2164 N N . ILE A 1 274 ? -8.135 8.996 38.156 1.00 55.44 274 ILE A N 1
ATOM 2165 C CA . ILE A 1 274 ? -7.654 8.496 36.870 1.00 55.44 274 ILE A CA 1
ATOM 2166 C C . ILE A 1 274 ? -6.223 8.027 37.111 1.00 55.44 274 ILE A C 1
ATOM 2168 O O . ILE A 1 274 ? -5.329 8.857 37.278 1.00 55.44 274 ILE A O 1
ATOM 2172 N N . VAL A 1 275 ? -6.004 6.712 37.109 1.00 55.31 275 VAL A N 1
ATOM 2173 C CA . VAL A 1 275 ? -4.673 6.124 37.278 1.00 55.31 275 VAL A CA 1
ATOM 2174 C C . VAL A 1 275 ? -3.909 6.363 35.980 1.00 55.31 275 VAL A C 1
ATOM 2176 O O . VAL A 1 275 ? -3.999 5.592 35.033 1.00 55.31 275 VAL A O 1
ATOM 2179 N N . ALA A 1 276 ? -3.241 7.513 35.904 1.00 46.72 276 ALA A N 1
ATOM 2180 C CA . ALA A 1 276 ? -2.308 7.905 34.853 1.00 46.72 276 ALA A CA 1
ATOM 2181 C C . ALA A 1 276 ? -2.733 7.527 33.416 1.00 46.72 276 ALA A C 1
ATOM 2183 O O . ALA A 1 276 ? -2.067 6.765 32.717 1.00 46.72 276 ALA A O 1
ATOM 2184 N N . GLY A 1 277 ? -3.786 8.171 32.911 1.00 41.69 277 GLY A N 1
ATOM 2185 C CA . GLY A 1 277 ? -3.797 8.511 31.491 1.00 41.69 277 GLY A CA 1
ATOM 2186 C C . GLY A 1 277 ? -2.742 9.596 31.288 1.00 41.69 277 GLY A C 1
ATOM 2187 O O . GLY A 1 277 ? -2.896 10.679 31.843 1.00 41.69 277 GLY A O 1
ATOM 2188 N N . ILE A 1 278 ? -1.655 9.281 30.580 1.00 42.44 278 ILE A N 1
ATOM 2189 C CA . ILE A 1 278 ? -0.545 10.192 30.250 1.00 42.44 278 ILE A CA 1
ATOM 2190 C C . ILE A 1 278 ? -1.077 11.617 30.015 1.00 42.44 278 ILE A C 1
ATOM 2192 O O . ILE A 1 278 ? -1.955 11.826 29.180 1.00 42.44 278 ILE A O 1
ATOM 2196 N N . ASN A 1 279 ? -0.574 12.590 30.776 1.00 35.47 279 ASN A N 1
ATOM 2197 C CA . ASN A 1 279 ? -0.959 13.991 30.649 1.00 35.47 279 ASN A CA 1
ATOM 2198 C C . ASN A 1 279 ? -0.418 14.537 29.310 1.00 35.47 279 ASN A C 1
ATOM 2200 O O . ASN A 1 279 ? 0.772 14.802 29.175 1.00 35.47 279 ASN A O 1
ATOM 2204 N N . PHE A 1 280 ? -1.276 14.645 28.290 1.00 42.06 280 PHE A N 1
ATOM 2205 C CA . PHE A 1 280 ? -0.895 14.994 26.909 1.00 42.06 280 PHE A CA 1
ATOM 2206 C C . PHE A 1 280 ? -0.557 16.473 26.679 1.00 42.06 280 PHE A C 1
ATOM 2208 O O . PHE A 1 280 ? -0.277 16.852 25.545 1.00 42.06 280 PHE A O 1
ATOM 2215 N N . ASN A 1 281 ? -0.563 17.304 27.720 1.00 37.72 281 ASN A N 1
ATOM 2216 C CA . ASN A 1 281 ? -0.193 18.711 27.581 1.00 37.72 281 ASN A CA 1
ATOM 2217 C C . ASN A 1 281 ? 1.329 18.953 27.595 1.00 37.72 281 ASN A C 1
ATOM 2219 O O . ASN A 1 281 ? 1.736 20.048 27.228 1.00 37.72 281 ASN A O 1
ATOM 2223 N N . ASP A 1 282 ? 2.148 17.944 27.930 1.00 36.31 282 ASP A N 1
ATOM 2224 C CA . ASP A 1 282 ? 3.612 18.089 28.055 1.00 36.31 282 ASP A CA 1
ATOM 2225 C C . ASP A 1 282 ? 4.420 17.389 26.945 1.00 36.31 282 ASP A C 1
ATOM 2227 O O . ASP A 1 282 ? 5.646 17.347 27.002 1.00 36.31 282 ASP A O 1
ATOM 2231 N N . VAL A 1 283 ? 3.771 16.838 25.912 1.00 39.53 283 VAL A N 1
ATOM 2232 C CA . VAL A 1 283 ? 4.498 16.304 24.746 1.00 39.53 283 VAL A CA 1
ATOM 2233 C C . VAL A 1 283 ? 4.564 17.388 23.678 1.00 39.53 283 VAL A C 1
ATOM 2235 O O . VAL A 1 283 ? 3.807 17.379 22.705 1.00 39.53 283 VAL A O 1
ATOM 2238 N N . GLU A 1 284 ? 5.478 18.338 23.875 1.00 33.88 284 GLU A N 1
ATOM 2239 C CA . GLU A 1 284 ? 6.062 19.079 22.760 1.00 33.88 284 GLU A CA 1
ATOM 2240 C C . GLU A 1 284 ? 6.649 18.042 21.798 1.00 33.88 284 GLU A C 1
ATOM 2242 O O . GLU A 1 284 ? 7.582 17.306 22.116 1.00 33.88 284 GLU A O 1
ATOM 2247 N N . ILE A 1 285 ? 6.009 17.903 20.639 1.00 38.81 285 ILE A N 1
ATOM 2248 C CA . ILE A 1 285 ? 6.472 17.039 19.562 1.00 38.81 285 ILE A CA 1
ATOM 2249 C C . ILE A 1 285 ? 7.698 17.733 18.972 1.00 38.81 285 ILE A C 1
ATOM 2251 O O . ILE A 1 285 ? 7.585 18.517 18.030 1.00 38.81 285 ILE A O 1
ATOM 2255 N N . GLU A 1 286 ? 8.871 17.457 19.534 1.00 37.38 286 GLU A N 1
ATOM 2256 C CA . GLU A 1 286 ? 10.094 17.527 18.752 1.00 37.38 286 GLU A CA 1
ATOM 2257 C C . GLU A 1 286 ? 9.935 16.500 17.625 1.00 37.38 286 GLU A C 1
ATOM 2259 O O . GLU A 1 286 ? 9.864 15.288 17.843 1.00 37.38 286 GLU A O 1
ATOM 2264 N N . GLU A 1 287 ? 9.785 16.999 16.397 1.00 41.12 287 GLU A N 1
ATOM 2265 C CA . GLU A 1 287 ? 10.023 16.223 15.186 1.00 41.12 287 GLU A CA 1
ATOM 2266 C C . GLU A 1 287 ? 11.502 15.816 15.180 1.00 41.12 287 GLU A C 1
ATOM 2268 O O . GLU A 1 287 ? 12.331 16.397 14.480 1.00 41.12 287 GLU A O 1
ATOM 2273 N N . GLU A 1 288 ? 11.855 14.812 15.983 1.00 37.69 288 GLU A N 1
ATOM 2274 C CA . GLU A 1 288 ? 13.132 14.136 15.850 1.00 37.69 288 GLU A CA 1
ATOM 2275 C C . GLU A 1 288 ? 13.141 13.447 14.484 1.00 37.69 288 GLU A C 1
ATOM 2277 O O . GLU A 1 288 ? 12.534 12.398 14.239 1.00 37.69 288 GLU A O 1
ATOM 2282 N N . HIS A 1 289 ? 13.827 14.117 13.562 1.00 39.94 289 HIS A N 1
ATOM 2283 C CA . HIS A 1 2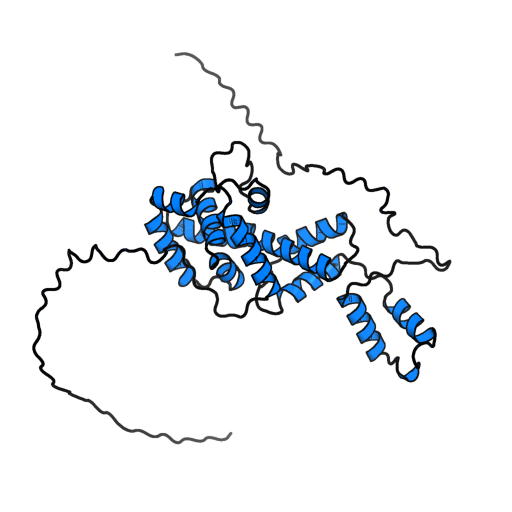89 ? 14.445 13.569 12.371 1.00 39.94 289 HIS A CA 1
ATOM 2284 C C . HIS A 1 289 ? 15.341 12.383 12.765 1.00 39.94 289 HIS A C 1
ATOM 2286 O O . HIS A 1 289 ? 16.563 12.491 12.823 1.00 39.94 289 HIS A O 1
ATOM 2292 N N . GLU A 1 290 ? 14.735 11.229 13.034 1.00 38.78 290 GLU A N 1
ATOM 2293 C CA . GLU A 1 290 ? 15.468 9.998 13.304 1.00 38.78 290 GLU A CA 1
ATOM 2294 C C . GLU A 1 290 ? 15.944 9.414 11.969 1.00 38.78 290 GLU A C 1
ATOM 2296 O O . GLU A 1 290 ? 15.273 8.642 11.276 1.00 38.78 290 GLU A O 1
ATOM 2301 N N . HIS A 1 291 ? 17.130 9.885 11.600 1.00 40.38 291 HIS A N 1
ATOM 2302 C CA . HIS A 1 291 ? 18.052 9.347 10.618 1.00 40.38 291 HIS A CA 1
ATOM 2303 C C . HIS A 1 291 ? 18.501 7.947 11.085 1.00 40.38 291 HIS A C 1
ATOM 2305 O O . HIS A 1 291 ? 19.619 7.756 11.549 1.00 40.38 291 HIS A O 1
ATOM 2311 N N . VAL A 1 292 ? 17.611 6.954 11.020 1.00 39.03 292 VAL A N 1
ATOM 2312 C CA . VAL A 1 292 ? 17.960 5.551 11.279 1.00 39.03 292 VAL A CA 1
ATOM 2313 C C . VAL A 1 292 ? 18.516 4.963 9.983 1.00 39.03 292 VAL A C 1
ATOM 2315 O O . VAL A 1 292 ? 17.807 4.941 8.979 1.00 39.03 292 VAL A O 1
ATOM 2318 N N . LEU A 1 293 ? 19.756 4.464 10.059 1.00 37.53 293 LEU A N 1
ATOM 2319 C CA . LEU A 1 293 ? 20.625 3.905 9.007 1.00 37.53 293 LEU A CA 1
ATOM 2320 C C . LEU A 1 293 ? 21.631 4.893 8.382 1.00 37.53 293 LEU A C 1
ATOM 2322 O O . LEU A 1 293 ? 21.601 5.153 7.188 1.00 37.53 293 LEU A O 1
ATOM 2326 N N . ASP A 1 294 ? 22.576 5.379 9.188 1.00 39.72 294 ASP A N 1
ATOM 2327 C CA . ASP A 1 294 ? 23.990 5.389 8.786 1.00 39.72 294 ASP A CA 1
ATOM 2328 C C . ASP A 1 294 ? 24.745 4.657 9.911 1.00 39.72 294 ASP A C 1
ATOM 2330 O O . ASP A 1 294 ? 25.084 5.246 10.933 1.00 39.72 294 ASP A O 1
ATOM 2334 N N . SER A 1 295 ? 24.894 3.338 9.773 1.00 38.84 295 SER A N 1
ATOM 2335 C CA . SER A 1 295 ? 25.856 2.554 10.549 1.00 38.84 295 SER A CA 1
ATOM 2336 C C . SER A 1 295 ? 26.945 2.098 9.587 1.00 38.84 295 SER A C 1
ATOM 2338 O O . SER A 1 295 ? 26.709 1.216 8.762 1.00 38.84 295 SER A O 1
ATOM 2340 N N . ASP A 1 296 ? 28.083 2.773 9.679 1.00 38.81 296 ASP A N 1
ATOM 2341 C CA . ASP A 1 296 ? 29.432 2.229 9.574 1.00 38.81 296 ASP A CA 1
ATOM 2342 C C . ASP A 1 296 ? 29.699 1.215 8.453 1.00 38.81 296 ASP A C 1
ATOM 2344 O O . ASP A 1 296 ? 29.578 0.003 8.620 1.00 38.81 296 ASP A O 1
ATOM 2348 N N . THR A 1 297 ? 30.231 1.731 7.348 1.00 41.75 297 THR A N 1
ATOM 2349 C CA . THR A 1 297 ? 31.454 1.154 6.779 1.00 41.75 297 THR A CA 1
ATOM 2350 C C . THR A 1 297 ? 32.426 2.293 6.522 1.00 41.75 297 THR A C 1
ATOM 2352 O O . THR A 1 297 ? 32.403 2.924 5.463 1.00 41.75 297 THR A O 1
ATOM 2355 N N . ASP A 1 298 ? 33.238 2.559 7.542 1.00 45.88 298 ASP A N 1
ATOM 2356 C CA . ASP A 1 298 ? 34.617 2.991 7.368 1.00 45.88 298 ASP A CA 1
ATOM 2357 C C . ASP A 1 298 ? 35.319 1.958 6.477 1.00 45.88 298 ASP A C 1
ATOM 2359 O O . ASP A 1 298 ? 35.562 0.832 6.902 1.00 45.88 298 ASP A O 1
ATOM 2363 N N . ASP A 1 299 ? 35.623 2.334 5.240 1.00 45.62 299 ASP A N 1
ATOM 2364 C CA . ASP A 1 299 ? 36.719 1.733 4.487 1.00 45.62 299 ASP A CA 1
ATOM 2365 C C . ASP A 1 299 ? 37.596 2.881 3.985 1.00 45.62 299 ASP A C 1
ATOM 2367 O O . ASP A 1 299 ? 37.422 3.440 2.897 1.00 45.62 299 ASP A O 1
ATOM 2371 N N . ASP A 1 300 ? 38.539 3.242 4.853 1.00 45.31 300 ASP A N 1
ATOM 2372 C CA . ASP A 1 300 ? 39.777 3.925 4.514 1.00 45.31 300 ASP A CA 1
ATOM 2373 C C . ASP A 1 300 ? 40.504 3.136 3.412 1.00 45.31 300 ASP A C 1
ATOM 2375 O O . ASP A 1 300 ? 41.254 2.192 3.672 1.00 45.31 300 ASP A O 1
ATOM 2379 N N . ILE A 1 301 ? 40.319 3.533 2.152 1.00 42.91 301 ILE A N 1
ATOM 2380 C CA . ILE A 1 301 ? 41.259 3.172 1.089 1.00 42.91 301 ILE A CA 1
ATOM 2381 C C . ILE A 1 301 ? 42.359 4.233 1.075 1.00 42.91 301 ILE A C 1
ATOM 2383 O O . ILE A 1 301 ? 42.243 5.294 0.457 1.00 42.91 301 ILE A O 1
ATOM 2387 N N . ASP A 1 302 ? 43.428 3.904 1.800 1.00 49.72 302 ASP A N 1
ATOM 2388 C CA . ASP A 1 302 ? 44.728 4.571 1.809 1.00 49.72 302 ASP A CA 1
ATOM 2389 C C . ASP A 1 302 ? 45.295 4.611 0.375 1.00 49.72 302 ASP A C 1
ATOM 2391 O O . ASP A 1 302 ? 45.740 3.605 -0.187 1.00 49.72 302 ASP A O 1
ATOM 2395 N N . LEU A 1 303 ? 45.246 5.794 -0.242 1.00 46.62 303 LEU A N 1
ATOM 2396 C CA . LEU A 1 303 ? 45.913 6.113 -1.503 1.00 46.62 303 LEU A CA 1
ATOM 2397 C C . LEU A 1 303 ? 47.424 6.198 -1.260 1.00 46.62 303 LEU A C 1
ATOM 2399 O O . LEU A 1 303 ? 47.994 7.281 -1.123 1.00 46.62 303 LEU A O 1
ATOM 2403 N N . ARG A 1 304 ? 48.090 5.043 -1.254 1.00 43.47 304 ARG A N 1
ATOM 2404 C CA . ARG A 1 304 ? 49.539 4.971 -1.454 1.00 43.47 304 ARG A CA 1
ATOM 2405 C C . ARG A 1 304 ? 49.850 4.710 -2.917 1.00 43.47 304 ARG A C 1
ATOM 2407 O O . ARG A 1 304 ? 49.854 3.573 -3.378 1.00 43.47 304 ARG A O 1
ATOM 2414 N N . ASP A 1 305 ? 50.180 5.794 -3.604 1.00 46.78 305 ASP A N 1
ATOM 2415 C CA . ASP A 1 305 ? 51.169 5.774 -4.677 1.00 46.78 305 ASP A CA 1
ATOM 2416 C C . ASP A 1 305 ? 52.516 5.306 -4.095 1.00 46.78 305 ASP A C 1
ATOM 2418 O O . ASP A 1 305 ? 52.958 5.817 -3.057 1.00 46.78 305 ASP A O 1
ATOM 2422 N N . PRO A 1 306 ? 53.214 4.387 -4.774 1.00 52.50 306 PRO A N 1
ATOM 2423 C CA . PRO A 1 306 ? 54.635 4.611 -4.943 1.00 52.50 306 PRO A CA 1
ATOM 2424 C C . PRO A 1 306 ? 55.047 4.473 -6.408 1.00 52.50 306 PRO A C 1
ATOM 2426 O O . PRO A 1 306 ? 54.835 3.455 -7.062 1.00 52.50 306 PRO A O 1
ATOM 2429 N N . MET A 1 307 ? 55.710 5.534 -6.855 1.00 53.56 307 MET A N 1
ATOM 2430 C CA . MET A 1 307 ? 56.579 5.624 -8.021 1.00 53.56 307 MET A CA 1
ATOM 2431 C C . MET A 1 307 ? 57.240 4.304 -8.447 1.00 53.56 307 MET A C 1
ATOM 2433 O O . MET A 1 307 ? 57.991 3.708 -7.670 1.00 53.56 307 MET A O 1
ATOM 2437 N N . SER A 1 308 ? 57.083 3.952 -9.726 1.00 55.75 308 SER A N 1
ATOM 2438 C CA . SER A 1 308 ? 58.155 3.700 -10.715 1.00 55.75 308 SER A CA 1
ATOM 2439 C C . SER A 1 308 ? 57.545 3.494 -12.098 1.00 55.75 308 SER A C 1
ATOM 2441 O O . SER A 1 308 ? 56.637 2.644 -12.211 1.00 55.75 308 SER A O 1
#

Foldseek 3Di:
DDDDDDDDDDDDDPDPPPDDDDDPPPVPPPPPPPPPPPPPPLLAQDADPFAFAPVLVVLLVVLLVQLQQFALDPPDPPCPDLFSVVSSVDPRHRHHLVVVCVVVPCSVLSSLLRVVNNPDPQANQLSNQSNRRSSVSSLLSCCCRVVVDRHSVSSNVSSSVCSLQGVQLVSQLVLLVVLCVVLVAPDDPVLNVQLSVVSSPDPFDRGHPGSLVVSLVSSVVSADQDPLLVVLVVVLVVVPDDVVVVDPVVSVVSSVVCVSSNHRDFDADPVRDRPDPDPPPPPPPPPPPPPPDPDDDPDPPPPDDDDD

pLDDT: mean 77.85, std 21.24, range [33.88, 98.31]

Secondary structure (DSSP, 8-state):
-----------------------------TTS-TTS---S-TT-PPPPSS-B-HHHHHHHHHHHHHHTTS---TT-TT-SS--HHHHTTS------HHHHHHHTT-HHHHHHHHHHHHHS---HHHHHHHTSHHHHHHHHHIIIIIS---SHHHHHHHHHHHIIIIIHHHHHHHHHHHHHHHTT----HHHHHHHHHHHHTS----BTTHHHHHHHHHHHHH----SHHHHHHHHHHTSSS-GGG--HHHHHHHHHHHHHTT-----B-TT--B-----TTS--------------------------

Sequence (308 aa):
MNTNILGSTTNGGISLGNGSSGGNIAVKFPLLDFARPLWVSDFNIEPPRVKIEPSIKEIVERISKKLVDKPLRYKSRQLKEWKLRDIMKEDDKKGDAKAKLIRDGYSATIAQVSESLNRSNIDHTTKFLLSNEPLYVYALSFVIYYEKVKDADGVNDRVIVVAENEIKPFFNVLLAKATIEHRHLNLTAAQRKEIYKAAANTNISYVKGMPNSAISGIISKYVDHGNIHRLVDKFFESGEIDPAKGTPQVRQLMVNFLKEIGLIVPERDEEGEIVAGINFNDVEIEEEHEHVLDSDTDDDIDLRDPMS

Radius of gyration: 30.12 Å; chains: 1; bounding box: 93×68×100 Å

Organism: NCBI:txid1237149